Protein AF-A0A8T6ZMJ9-F1 (afdb_monomer)

Radius of gyration: 23.7 Å; Cα contacts (8 Å, |Δi|>4): 342; chains: 1; bounding box: 58×53×66 Å

Solvent-accessible surface area (backbone atoms only — not comparable to full-atom values): 14134 Å² total; per-residue (Å²): 140,80,75,80,49,55,37,82,75,42,87,51,98,50,39,39,32,35,37,42,61,54,62,65,21,52,51,42,23,55,51,21,47,54,48,34,51,47,53,72,75,70,56,89,59,90,50,68,66,63,47,53,54,51,45,52,57,31,47,49,43,26,51,54,12,50,56,39,58,41,41,43,41,36,41,38,36,34,62,80,77,41,32,36,40,38,37,44,38,46,67,94,71,48,46,76,46,78,44,50,51,86,60,42,75,20,35,34,36,36,65,47,71,44,70,48,96,48,100,65,78,48,64,41,63,32,28,36,28,19,49,23,44,78,93,52,91,77,42,49,71,67,47,75,34,71,47,64,70,59,32,52,53,51,41,53,51,51,11,52,75,67,68,32,37,31,28,42,45,66,60,97,60,71,46,77,40,55,38,87,55,68,79,57,65,91,75,63,92,79,72,77,88,68,78,78,76,70,75,80,75,64,91,83,73,78,79,63,73,56,81,59,97,92,50,81,52,78,74,71,80,78,80,80,81,63,66,67,60,58,50,44,63,70,48,48,64,68,52,64,78,78,108

Mean predicted aligned error: 14.51 Å

Sequence (243 aa):
MASADVKLRLDGPTRIVFAHAPLSAAWFTLIGVGFTWACWRFIPIEEGIVRWVFVGFCSLFVVVGVFGIFWRHELDIDLTRRRARTVRGFWPAPKHSDRGLDEADGIWLTMDYRSSGSKKKRKVPWWFVSLKFPGEKKGTRIFVSRDETEGFKKWEHYAERLQIDAVDATGKEPQRKSWETLDEKLASPGREDQPVRAPTPPSGTVIRTRSNRGWKEVLLPAPGFSGGLVFLVMFGGAFAAFG

pLDDT: mean 73.22, std 19.89, range [30.38, 95.81]

Structure (mmCIF, N/CA/C/O backbone):
data_AF-A0A8T6ZMJ9-F1
#
_entry.id   AF-A0A8T6ZMJ9-F1
#
loop_
_atom_site.group_PDB
_atom_site.id
_atom_site.type_symbol
_atom_site.label_atom_id
_atom_site.label_alt_id
_atom_site.label_comp_id
_atom_site.label_asym_id
_atom_site.label_entity_id
_atom_site.label_seq_id
_atom_site.pdbx_PDB_ins_code
_atom_site.Cartn_x
_atom_site.Cartn_y
_atom_site.Cartn_z
_atom_site.occupancy
_atom_site.B_iso_or_equiv
_atom_site.auth_seq_id
_atom_site.auth_comp_id
_atom_site.auth_asym_id
_atom_site.auth_atom_id
_atom_site.pdbx_PDB_model_num
ATOM 1 N N . MET A 1 1 ? 10.356 9.992 -7.770 1.00 31.98 1 MET A N 1
ATOM 2 C CA . MET A 1 1 ? 8.988 10.231 -7.256 1.00 31.98 1 MET A CA 1
ATOM 3 C C . MET A 1 1 ? 8.249 8.904 -7.281 1.00 31.98 1 MET A C 1
ATOM 5 O O . MET A 1 1 ? 8.185 8.312 -8.342 1.00 31.98 1 MET A O 1
ATOM 9 N N . ALA A 1 2 ? 7.740 8.427 -6.147 1.00 30.38 2 ALA A N 1
ATOM 10 C CA . ALA A 1 2 ? 6.852 7.264 -6.087 1.00 30.38 2 ALA A CA 1
ATOM 11 C C . ALA A 1 2 ? 5.715 7.618 -5.122 1.00 30.38 2 ALA A C 1
ATOM 13 O O . ALA A 1 2 ? 5.790 7.383 -3.912 1.00 30.38 2 ALA A O 1
ATOM 14 N N . SER A 1 3 ? 4.730 8.338 -5.664 1.00 35.94 3 SER A N 1
ATOM 15 C CA . SER A 1 3 ? 3.414 8.460 -5.038 1.00 35.94 3 SER A CA 1
ATOM 16 C C . SER A 1 3 ? 2.855 7.050 -4.883 1.00 35.94 3 SER A C 1
ATOM 18 O O . SER A 1 3 ? 3.091 6.211 -5.744 1.00 35.94 3 SER A O 1
ATOM 20 N N . ALA A 1 4 ? 2.198 6.763 -3.765 1.00 43.12 4 ALA A N 1
ATOM 21 C CA . ALA A 1 4 ? 1.674 5.440 -3.474 1.00 43.12 4 ALA A CA 1
ATOM 22 C C . ALA A 1 4 ? 0.747 4.966 -4.605 1.00 43.12 4 ALA A C 1
ATOM 24 O O . ALA A 1 4 ? -0.309 5.544 -4.825 1.00 43.12 4 ALA A O 1
ATOM 25 N N . ASP A 1 5 ? 1.169 3.929 -5.328 1.00 58.12 5 ASP A N 1
ATOM 26 C CA . ASP A 1 5 ? 0.504 3.428 -6.537 1.00 58.12 5 ASP A CA 1
ATOM 27 C C . ASP A 1 5 ? -0.824 2.684 -6.252 1.00 58.12 5 ASP A C 1
ATOM 29 O O . ASP A 1 5 ? -1.3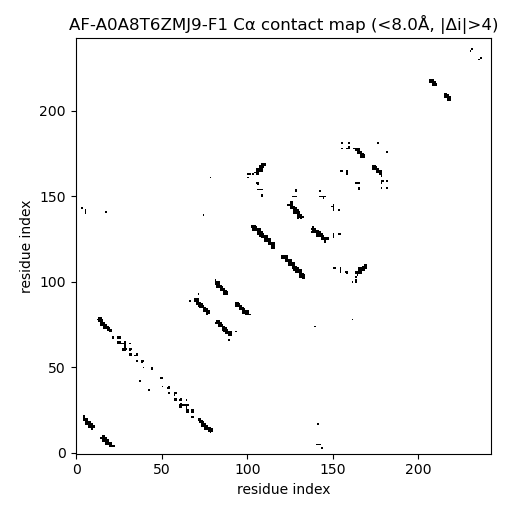18 1.991 -7.136 1.00 58.12 5 ASP A O 1
ATOM 33 N N . VAL A 1 6 ? -1.397 2.764 -5.041 1.00 62.25 6 VAL A N 1
ATOM 34 C CA . VAL A 1 6 ? -2.686 2.123 -4.727 1.00 62.25 6 VAL A CA 1
ATOM 35 C C . VAL A 1 6 ? -3.790 3.034 -5.248 1.00 62.25 6 VAL A C 1
ATOM 37 O O . VAL A 1 6 ? -4.042 4.094 -4.675 1.00 62.25 6 VAL A O 1
ATOM 40 N N . LYS A 1 7 ? -4.451 2.646 -6.340 1.00 73.75 7 LYS A N 1
ATOM 41 C CA . LYS A 1 7 ? -5.640 3.349 -6.825 1.00 73.75 7 LYS A CA 1
ATOM 42 C C . LYS A 1 7 ? -6.884 2.586 -6.402 1.00 73.75 7 LYS A C 1
ATOM 44 O O . LYS A 1 7 ? -7.042 1.408 -6.726 1.00 73.75 7 LYS A O 1
ATOM 49 N N . LEU A 1 8 ? -7.777 3.280 -5.703 1.00 76.44 8 LEU A N 1
ATOM 50 C CA . LEU A 1 8 ? -9.151 2.833 -5.518 1.00 76.44 8 LEU A CA 1
ATOM 51 C C . LEU A 1 8 ? -9.798 2.777 -6.905 1.00 76.44 8 LEU A C 1
ATOM 53 O O . LEU A 1 8 ? -9.950 3.801 -7.570 1.00 76.44 8 LEU A O 1
ATOM 57 N N . ARG A 1 9 ? -10.078 1.565 -7.378 1.00 79.88 9 ARG A N 1
ATOM 58 C CA . ARG A 1 9 ? -10.644 1.322 -8.707 1.00 79.88 9 ARG A CA 1
ATOM 59 C C . ARG A 1 9 ? -12.164 1.289 -8.652 1.00 79.88 9 ARG A C 1
ATOM 61 O O . ARG A 1 9 ? -12.813 1.773 -9.572 1.00 79.88 9 ARG A O 1
ATOM 68 N N . LEU A 1 10 ? -12.706 0.698 -7.593 1.00 81.31 10 LEU A N 1
ATOM 69 C CA . LEU A 1 10 ? -14.136 0.603 -7.354 1.00 81.31 10 LEU A CA 1
ATOM 70 C C . LEU A 1 10 ? -14.396 0.801 -5.871 1.00 81.31 10 LEU A C 1
ATOM 72 O O . LEU A 1 10 ? -13.762 0.144 -5.047 1.00 81.31 10 LEU A O 1
ATOM 76 N N . ASP A 1 11 ? -15.353 1.669 -5.571 1.00 85.81 11 ASP A N 1
ATOM 77 C CA . ASP A 1 11 ? -15.836 1.889 -4.221 1.00 85.81 11 ASP A CA 1
ATOM 78 C C . ASP A 1 11 ? -17.353 1.702 -4.166 1.00 85.81 11 ASP A C 1
ATOM 80 O O . ASP A 1 11 ? -18.119 2.656 -4.273 1.00 85.81 11 ASP A O 1
ATOM 84 N N . GLY A 1 12 ? -17.789 0.443 -4.120 1.00 83.94 12 GLY A N 1
ATOM 85 C CA . GLY A 1 12 ? -19.201 0.072 -4.144 1.00 83.94 12 GLY A CA 1
ATOM 86 C C . GLY A 1 12 ? -19.756 -0.276 -2.759 1.00 83.94 12 GLY A C 1
ATOM 87 O O . GLY A 1 12 ? -18.993 -0.555 -1.830 1.00 83.94 12 GLY A O 1
ATOM 88 N N . PRO A 1 13 ? -21.091 -0.338 -2.614 1.00 82.56 13 PRO A N 1
ATOM 89 C CA . PRO A 1 13 ? -21.741 -0.685 -1.347 1.00 82.56 13 PRO A CA 1
ATOM 90 C C . PRO A 1 13 ? -21.434 -2.117 -0.882 1.00 82.56 13 PRO A C 1
ATOM 92 O O . PRO A 1 13 ? -21.464 -2.393 0.308 1.00 82.56 13 PRO A O 1
ATOM 95 N N . THR A 1 14 ? -21.120 -3.025 -1.808 1.00 84.44 14 THR A N 1
ATOM 96 C CA . THR A 1 14 ? -20.858 -4.446 -1.521 1.00 84.44 14 THR A CA 1
ATOM 97 C C . THR A 1 14 ? -19.418 -4.864 -1.789 1.00 84.44 14 THR A C 1
ATOM 99 O O . THR A 1 14 ? -18.997 -5.930 -1.346 1.00 84.44 14 THR A O 1
ATOM 102 N N . ARG A 1 15 ? -18.647 -4.054 -2.524 1.00 87.75 15 ARG A N 1
ATOM 103 C CA . ARG A 1 15 ? -17.318 -4.436 -2.998 1.00 87.75 15 ARG A CA 1
ATOM 104 C C . ARG A 1 15 ? -16.391 -3.238 -3.119 1.00 87.75 15 ARG A C 1
ATOM 106 O O . ARG A 1 15 ? -16.752 -2.236 -3.738 1.00 87.75 15 ARG A O 1
ATOM 113 N N . ILE A 1 16 ? -15.178 -3.380 -2.599 1.00 88.06 16 ILE A N 1
ATOM 114 C CA . ILE A 1 16 ? -14.120 -2.374 -2.692 1.00 88.06 16 ILE A CA 1
ATOM 115 C C . ILE A 1 16 ? -12.922 -3.003 -3.396 1.00 88.06 16 ILE A C 1
ATOM 117 O O . ILE A 1 16 ? -12.415 -4.033 -2.962 1.00 88.06 16 ILE A O 1
ATOM 121 N N . VAL A 1 17 ? -12.462 -2.392 -4.487 1.00 85.94 17 VAL A N 1
ATOM 122 C CA . VAL A 1 17 ? -11.333 -2.908 -5.273 1.00 85.94 17 VAL A CA 1
ATOM 123 C C . VAL A 1 17 ? -10.215 -1.881 -5.302 1.00 85.94 17 VAL A C 1
ATOM 125 O O . VAL A 1 17 ? -10.369 -0.784 -5.846 1.00 85.94 17 VAL A O 1
ATOM 128 N N . PHE A 1 18 ? -9.057 -2.277 -4.791 1.00 85.62 18 PHE A N 1
ATOM 129 C CA . PHE A 1 18 ? -7.807 -1.542 -4.891 1.00 85.62 18 PHE A CA 1
ATOM 130 C C . PHE A 1 18 ? -6.911 -2.223 -5.914 1.00 85.62 18 PHE A C 1
ATOM 132 O O . PHE A 1 18 ? -6.605 -3.409 -5.804 1.00 85.62 18 PHE A O 1
ATOM 139 N N . ALA A 1 19 ? -6.463 -1.466 -6.908 1.00 81.62 19 ALA A N 1
ATOM 140 C CA . ALA A 1 19 ? -5.525 -1.953 -7.902 1.00 81.62 19 ALA A CA 1
ATOM 141 C C . ALA A 1 19 ? -4.258 -1.108 -7.853 1.00 81.62 19 ALA A C 1
ATOM 143 O O . ALA A 1 19 ? -4.294 0.124 -7.926 1.00 81.62 19 ALA A O 1
ATOM 144 N N . HIS A 1 20 ? -3.124 -1.786 -7.760 1.00 73.25 20 HIS A N 1
ATOM 145 C CA . HIS A 1 20 ? -1.837 -1.178 -8.021 1.00 73.25 20 HIS A CA 1
ATOM 146 C C . HIS A 1 20 ? -1.609 -1.181 -9.531 1.00 73.25 20 HIS A C 1
ATOM 148 O O . HIS A 1 20 ? -1.356 -2.226 -10.127 1.00 73.25 20 HIS A O 1
ATOM 154 N N . ALA A 1 21 ? -1.713 -0.007 -10.149 1.00 65.56 21 ALA A N 1
ATOM 155 C CA . ALA A 1 21 ? -1.332 0.186 -11.542 1.00 65.56 21 ALA A CA 1
ATOM 156 C C . ALA A 1 21 ? 0.058 0.833 -11.563 1.00 65.56 21 ALA A C 1
ATOM 158 O O . ALA A 1 21 ? 0.160 2.016 -11.221 1.00 65.56 21 ALA A O 1
ATOM 159 N N . PRO A 1 22 ? 1.126 0.112 -11.953 1.00 66.94 22 PRO A N 1
ATOM 160 C CA . PRO A 1 22 ? 2.463 0.680 -12.036 1.00 66.94 22 PRO A CA 1
ATOM 161 C C . PRO A 1 22 ? 2.566 1.553 -13.293 1.00 66.94 22 PRO A C 1
ATOM 163 O O . PRO A 1 22 ? 3.229 1.215 -14.269 1.00 66.94 22 PRO A O 1
ATOM 166 N N . LEU A 1 23 ? 1.901 2.712 -13.278 1.00 70.50 23 LEU A N 1
ATOM 167 C CA . LEU A 1 23 ? 2.011 3.740 -14.322 1.00 70.50 23 LEU A CA 1
ATOM 168 C C . LEU A 1 23 ? 3.473 4.134 -14.555 1.00 70.50 23 LEU A C 1
ATOM 170 O O . LEU A 1 23 ? 3.872 4.420 -15.680 1.00 70.50 23 LEU A O 1
ATOM 174 N N . SER A 1 24 ? 4.278 4.095 -13.495 1.00 69.56 24 SER A N 1
ATOM 175 C CA . SER A 1 24 ? 5.727 4.247 -13.560 1.00 69.56 24 SER A CA 1
ATOM 176 C C . SER A 1 24 ? 6.383 3.215 -14.487 1.00 69.56 24 SER A C 1
ATOM 178 O O . SER A 1 24 ? 7.198 3.606 -15.315 1.00 69.56 24 SER A O 1
ATOM 180 N N . ALA A 1 25 ? 6.005 1.933 -14.429 1.00 73.31 25 ALA A N 1
ATOM 181 C CA . ALA A 1 25 ? 6.561 0.880 -15.286 1.00 73.31 25 ALA A CA 1
ATOM 182 C C . ALA A 1 25 ? 6.236 1.095 -16.774 1.00 73.31 25 ALA A C 1
ATOM 184 O O . ALA A 1 25 ? 7.101 0.897 -17.629 1.00 73.31 25 ALA A O 1
ATOM 185 N N . ALA A 1 26 ? 5.030 1.582 -17.087 1.00 79.06 26 ALA A N 1
ATOM 186 C CA . ALA A 1 26 ? 4.669 1.967 -18.452 1.00 79.06 26 ALA A CA 1
ATOM 187 C C . ALA A 1 26 ? 5.559 3.109 -18.972 1.00 79.06 26 ALA A C 1
ATOM 189 O O . ALA A 1 26 ? 6.113 3.013 -20.067 1.00 79.06 26 ALA A O 1
ATOM 190 N N . TRP A 1 27 ? 5.778 4.149 -18.159 1.00 79.00 27 TRP A N 1
ATOM 191 C CA . TRP A 1 27 ? 6.692 5.239 -18.507 1.00 79.00 27 TRP A CA 1
ATOM 192 C C . TRP A 1 27 ? 8.138 4.770 -18.669 1.00 79.00 27 TRP A C 1
ATOM 194 O O . TRP A 1 27 ? 8.779 5.143 -19.647 1.00 79.00 27 TRP A O 1
ATOM 204 N N . PHE A 1 28 ? 8.647 3.923 -17.770 1.00 77.56 28 PHE A N 1
ATOM 205 C CA . PHE A 1 28 ? 9.996 3.358 -17.897 1.00 77.56 28 PHE A CA 1
ATOM 206 C C . PHE A 1 28 ? 10.162 2.558 -19.188 1.00 77.56 28 PHE A C 1
ATOM 208 O O . PHE A 1 28 ? 11.185 2.691 -19.855 1.00 77.56 28 PHE A O 1
ATOM 215 N N . THR A 1 29 ? 9.141 1.792 -19.574 1.00 83.69 29 THR A N 1
ATOM 216 C CA . THR A 1 29 ? 9.149 1.035 -20.830 1.00 83.69 29 THR A CA 1
ATOM 217 C C . THR A 1 29 ? 9.198 1.973 -22.034 1.00 83.69 29 THR A C 1
ATOM 219 O O . THR A 1 29 ? 10.056 1.811 -22.896 1.00 83.69 29 THR A O 1
ATOM 222 N N . LEU A 1 30 ? 8.338 2.998 -22.074 1.00 85.50 30 LEU A N 1
ATOM 223 C CA . LEU A 1 30 ? 8.305 3.968 -23.176 1.00 85.50 30 LEU A CA 1
ATOM 224 C C . LEU A 1 30 ? 9.617 4.750 -23.303 1.00 85.50 30 LEU A C 1
ATOM 226 O O . LEU A 1 30 ? 10.148 4.887 -24.405 1.00 85.50 30 LEU A O 1
ATOM 230 N N . ILE A 1 31 ? 10.162 5.227 -22.180 1.00 83.00 31 ILE A N 1
ATOM 231 C CA . ILE A 1 31 ? 11.441 5.947 -22.154 1.00 83.00 31 ILE A CA 1
ATOM 232 C C . ILE A 1 31 ? 12.575 5.017 -22.593 1.00 83.00 31 ILE A C 1
ATOM 234 O O . ILE A 1 31 ? 13.384 5.410 -23.428 1.00 83.00 31 ILE A O 1
ATOM 238 N N . GLY A 1 32 ? 12.611 3.779 -22.093 1.00 82.94 32 GLY A N 1
ATOM 239 C CA . GLY A 1 32 ? 13.613 2.785 -22.477 1.00 82.94 32 GLY A CA 1
ATOM 240 C C . GLY A 1 32 ? 13.578 2.463 -23.972 1.00 82.94 32 GLY A C 1
ATOM 241 O O . GLY A 1 32 ? 14.628 2.413 -24.611 1.00 82.94 32 GLY A O 1
ATOM 242 N N . VAL A 1 33 ? 12.384 2.309 -24.558 1.00 88.31 33 VAL A N 1
ATOM 243 C CA . VAL A 1 33 ? 12.215 2.057 -26.001 1.00 88.31 33 VAL A CA 1
ATOM 244 C C . VAL A 1 33 ? 12.695 3.256 -26.813 1.00 88.31 33 VAL A C 1
ATOM 246 O O . VAL A 1 33 ? 13.492 3.085 -27.736 1.00 88.31 33 VAL A O 1
ATOM 249 N N . GLY A 1 34 ? 12.271 4.470 -26.444 1.00 86.69 34 GLY A N 1
ATOM 250 C CA . GLY A 1 34 ? 12.701 5.696 -27.117 1.00 86.69 34 GLY A CA 1
ATOM 251 C C . GLY A 1 34 ? 14.215 5.899 -27.045 1.00 86.69 34 GLY A C 1
ATOM 252 O O . GLY A 1 34 ? 14.842 6.244 -28.045 1.00 86.69 34 GLY A O 1
ATOM 253 N N . PHE A 1 35 ? 14.816 5.612 -25.890 1.00 83.31 35 PHE A N 1
ATOM 254 C CA . PHE A 1 35 ? 16.254 5.737 -25.689 1.00 83.31 35 PHE A CA 1
ATOM 255 C C . PHE A 1 35 ? 17.035 4.680 -26.477 1.00 83.31 35 PHE A C 1
ATOM 257 O O . PHE A 1 35 ? 17.983 5.022 -27.178 1.00 83.31 35 PHE A O 1
ATOM 264 N N . THR A 1 36 ? 16.588 3.420 -26.461 1.00 84.38 36 THR A N 1
ATOM 265 C CA . THR A 1 36 ? 17.193 2.336 -27.255 1.00 84.38 36 THR A CA 1
ATOM 266 C C . THR A 1 36 ? 17.146 2.658 -28.751 1.00 84.38 36 THR A C 1
ATOM 268 O O . THR A 1 36 ? 18.149 2.510 -29.452 1.00 84.38 36 THR A O 1
ATOM 271 N N . TRP A 1 37 ? 16.008 3.163 -29.239 1.00 86.81 37 TRP A N 1
ATOM 272 C CA . TRP A 1 37 ? 15.848 3.581 -30.631 1.00 86.81 37 TRP A CA 1
ATOM 273 C C . TRP A 1 37 ? 16.760 4.760 -30.994 1.00 86.81 37 TRP A C 1
ATOM 275 O O . TRP A 1 37 ? 17.444 4.719 -32.018 1.00 86.81 37 TRP A O 1
ATOM 285 N N . ALA A 1 38 ? 16.831 5.784 -30.137 1.00 83.69 38 ALA A N 1
ATOM 286 C CA . ALA A 1 38 ? 17.698 6.937 -30.357 1.00 83.69 38 ALA A CA 1
ATOM 287 C C . ALA A 1 38 ? 19.184 6.539 -30.390 1.00 83.69 38 ALA A C 1
ATOM 289 O O . ALA A 1 38 ? 19.917 6.974 -31.279 1.00 83.69 38 ALA A O 1
ATOM 290 N N . CYS A 1 39 ? 19.609 5.651 -29.485 1.00 78.94 39 CYS A N 1
ATOM 291 C CA . CYS A 1 39 ? 20.977 5.134 -29.445 1.00 78.94 39 CYS A CA 1
ATOM 292 C C . CYS A 1 39 ? 21.336 4.357 -30.711 1.00 78.94 39 CYS A C 1
ATOM 294 O O . CYS A 1 39 ? 22.437 4.494 -31.237 1.00 78.94 39 CYS A O 1
ATOM 296 N N . TRP A 1 40 ? 20.388 3.577 -31.233 1.00 80.94 40 TRP A N 1
ATOM 297 C CA . TRP A 1 40 ? 20.571 2.843 -32.478 1.00 80.94 40 TRP A CA 1
ATOM 298 C C . TRP A 1 40 ? 20.668 3.758 -33.706 1.00 80.94 40 TRP A C 1
ATOM 300 O O . TRP A 1 40 ? 21.398 3.441 -34.645 1.00 80.94 40 TRP A O 1
ATOM 310 N N . ARG A 1 41 ? 19.917 4.869 -33.721 1.00 83.00 41 ARG A N 1
ATOM 311 C CA . ARG A 1 41 ? 19.746 5.726 -34.905 1.00 83.00 41 ARG A CA 1
ATOM 312 C C . ARG A 1 41 ? 20.739 6.883 -35.007 1.00 83.00 41 ARG A C 1
ATOM 314 O O . ARG A 1 41 ? 21.054 7.274 -36.134 1.00 83.00 41 ARG A O 1
ATOM 321 N N . PHE A 1 42 ? 21.161 7.451 -33.876 1.00 77.56 42 PHE A N 1
ATOM 322 C CA . PHE A 1 42 ? 21.850 8.746 -33.832 1.00 77.56 42 PHE A CA 1
ATOM 323 C C . PHE A 1 42 ? 23.258 8.715 -33.251 1.00 77.56 42 PHE A C 1
ATOM 325 O O . PHE A 1 42 ? 23.933 9.734 -33.352 1.00 77.56 42 PHE A O 1
ATOM 332 N N . ILE A 1 43 ? 23.717 7.609 -32.657 1.00 69.19 43 ILE A N 1
ATOM 333 C CA . ILE A 1 43 ? 25.083 7.545 -32.128 1.00 69.19 43 ILE A CA 1
ATOM 334 C C . ILE A 1 43 ? 25.979 6.844 -33.163 1.00 69.19 43 ILE A C 1
ATOM 336 O O . ILE A 1 43 ? 25.913 5.616 -33.287 1.00 69.19 43 ILE A O 1
ATOM 340 N N . PRO A 1 44 ? 26.796 7.590 -33.934 1.00 63.91 44 PRO A N 1
ATOM 341 C CA . PRO A 1 44 ? 27.818 7.017 -34.801 1.00 63.91 44 PRO A CA 1
ATOM 342 C C . PRO A 1 44 ? 28.983 6.542 -33.927 1.00 63.91 44 PRO A C 1
ATOM 344 O O . PRO A 1 44 ? 29.976 7.234 -33.748 1.00 63.91 44 PRO A O 1
ATO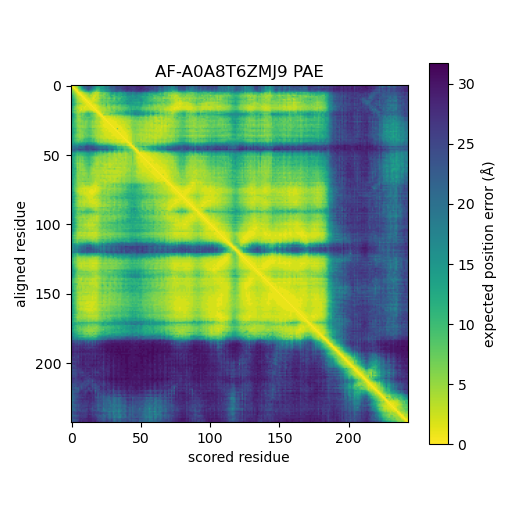M 347 N N . ILE A 1 45 ? 28.824 5.383 -33.293 1.00 60.97 45 ILE A N 1
ATOM 348 C CA . ILE A 1 45 ? 29.895 4.761 -32.516 1.00 60.97 45 ILE A CA 1
ATOM 349 C C . ILE A 1 45 ? 30.743 3.960 -33.505 1.00 60.97 45 ILE A C 1
ATOM 351 O O . ILE A 1 45 ? 30.313 2.902 -33.966 1.00 60.97 45 ILE A O 1
ATOM 355 N N . GLU A 1 46 ? 31.917 4.483 -33.855 1.00 61.00 46 GLU A N 1
ATOM 356 C CA . GLU A 1 46 ? 32.885 3.831 -34.754 1.00 61.00 46 GLU A CA 1
ATOM 357 C C . GLU A 1 46 ? 33.441 2.515 -34.170 1.00 61.00 46 GLU A C 1
ATOM 359 O O . GLU A 1 46 ? 33.891 1.641 -34.907 1.00 61.00 46 GLU A O 1
ATOM 364 N N . GLU A 1 47 ? 33.313 2.306 -32.857 1.00 65.19 47 GLU A N 1
ATOM 365 C CA . GLU A 1 47 ? 33.715 1.083 -32.161 1.00 65.19 47 GLU A CA 1
ATOM 366 C C . GLU A 1 47 ? 32.512 0.170 -31.878 1.00 65.19 47 GLU A C 1
ATOM 368 O O . GLU A 1 47 ? 31.714 0.394 -30.961 1.00 65.19 47 GLU A O 1
ATOM 373 N N . GLY A 1 48 ? 32.384 -0.911 -32.653 1.00 67.12 48 GLY A N 1
ATOM 374 C CA . GLY A 1 48 ? 31.243 -1.831 -32.577 1.00 67.12 48 GLY A CA 1
ATOM 375 C C . GLY A 1 48 ? 30.929 -2.354 -31.165 1.00 67.12 48 GLY A C 1
ATOM 376 O O . GLY A 1 48 ? 29.758 -2.521 -30.831 1.00 67.12 48 GLY A O 1
ATOM 377 N N . ILE A 1 49 ? 31.939 -2.552 -30.309 1.00 75.12 49 ILE A N 1
ATOM 378 C CA . ILE A 1 49 ? 31.773 -3.079 -28.941 1.00 75.12 49 ILE A CA 1
ATOM 379 C C . ILE A 1 49 ? 30.984 -2.108 -28.051 1.00 75.12 49 ILE A C 1
ATOM 381 O O . ILE A 1 49 ? 30.042 -2.520 -27.373 1.00 75.12 49 ILE A O 1
ATOM 385 N N . VAL A 1 50 ? 31.312 -0.814 -28.085 1.00 76.56 50 VAL A N 1
ATOM 386 C CA . VAL A 1 50 ? 30.671 0.202 -27.234 1.00 76.56 50 VAL A CA 1
ATOM 387 C C . VAL A 1 50 ? 29.185 0.340 -27.583 1.00 76.56 50 VAL A C 1
ATOM 389 O O . VAL A 1 50 ? 28.340 0.452 -26.691 1.00 76.56 50 VAL A O 1
ATOM 392 N N . ARG A 1 51 ? 28.835 0.218 -28.871 1.00 75.69 51 ARG A N 1
ATOM 393 C CA . ARG A 1 51 ? 27.437 0.215 -29.328 1.00 75.69 51 ARG A CA 1
ATOM 394 C C . ARG A 1 51 ? 26.640 -0.950 -28.751 1.00 75.69 51 ARG A C 1
ATOM 396 O O . ARG A 1 51 ? 25.527 -0.737 -28.273 1.00 75.69 51 ARG A O 1
ATOM 403 N N . TRP A 1 52 ? 27.190 -2.162 -28.776 1.00 80.12 52 TRP A N 1
ATOM 404 C CA . TRP A 1 52 ? 26.505 -3.343 -28.243 1.00 80.12 52 TRP A CA 1
ATOM 405 C C . TRP A 1 52 ? 26.294 -3.262 -26.733 1.00 80.12 52 TRP A C 1
ATOM 407 O O . TRP A 1 52 ? 25.203 -3.581 -26.261 1.00 80.12 52 TRP A O 1
ATOM 417 N N . VAL A 1 53 ? 27.288 -2.774 -25.985 1.00 81.75 53 VAL A N 1
ATOM 418 C CA . VAL A 1 53 ? 27.166 -2.574 -24.532 1.00 81.75 53 VAL A CA 1
ATOM 419 C C . VAL A 1 53 ? 26.067 -1.558 -24.217 1.00 81.75 53 VAL A C 1
ATOM 421 O O . VAL A 1 53 ? 25.202 -1.824 -23.381 1.00 81.75 53 VAL A O 1
ATOM 424 N N . PHE A 1 54 ? 26.045 -0.422 -24.921 1.00 78.44 54 PHE A N 1
ATOM 425 C CA . PHE A 1 54 ? 25.068 0.635 -24.664 1.00 78.44 54 PHE A CA 1
ATOM 426 C C . PHE A 1 54 ? 23.641 0.209 -25.029 1.00 78.44 54 PHE A C 1
ATOM 428 O O . PHE A 1 54 ? 22.715 0.386 -24.236 1.00 78.44 54 PHE A O 1
ATOM 435 N N . VAL A 1 55 ? 23.455 -0.417 -26.197 1.00 82.00 55 VAL A N 1
ATOM 436 C CA . VAL A 1 55 ? 22.155 -0.962 -26.622 1.00 82.00 55 VAL A CA 1
ATOM 437 C C . VAL A 1 55 ? 21.693 -2.068 -25.673 1.00 82.00 55 VAL A C 1
ATOM 439 O O . VAL A 1 55 ? 20.527 -2.074 -25.277 1.00 82.00 55 VAL A O 1
ATOM 442 N N . GLY A 1 56 ? 22.597 -2.955 -25.245 1.00 83.62 56 GLY A N 1
ATOM 443 C CA . GLY A 1 56 ? 22.313 -3.993 -24.255 1.00 83.62 56 GLY A CA 1
ATOM 444 C C . GLY A 1 56 ? 21.807 -3.404 -22.938 1.00 83.62 56 GLY A C 1
ATOM 445 O O . GLY A 1 56 ? 20.735 -3.784 -22.463 1.00 83.62 56 GLY A O 1
ATOM 446 N N . PHE A 1 57 ? 22.505 -2.403 -22.399 1.00 83.00 57 PHE A N 1
ATOM 447 C CA . PHE A 1 57 ? 22.084 -1.705 -21.184 1.00 83.00 57 PHE A CA 1
ATOM 448 C C . PHE A 1 57 ? 20.714 -1.034 -21.348 1.00 83.00 57 PHE A C 1
ATOM 450 O O . PHE A 1 57 ? 19.839 -1.227 -20.509 1.00 83.00 57 PHE A O 1
ATOM 457 N N . CYS A 1 58 ? 20.475 -0.318 -22.452 1.00 81.50 58 CYS A N 1
ATOM 458 C CA . CYS A 1 58 ? 19.183 0.328 -22.716 1.00 81.50 58 CYS A CA 1
ATOM 459 C C . CYS A 1 58 ? 18.039 -0.692 -22.848 1.00 81.50 58 CYS A C 1
ATOM 461 O O . CYS A 1 58 ? 16.953 -0.489 -22.299 1.00 81.50 58 CYS A O 1
ATOM 463 N N . SER A 1 59 ? 18.296 -1.824 -23.509 1.00 81.94 59 SER A N 1
ATOM 464 C CA . SER A 1 59 ? 17.314 -2.900 -23.663 1.00 81.94 59 SER A CA 1
ATOM 465 C C . SER A 1 59 ? 16.930 -3.538 -22.324 1.00 81.94 59 SER A C 1
ATOM 467 O O . SER A 1 59 ? 15.764 -3.879 -22.123 1.00 81.94 59 SER A O 1
ATOM 469 N N . LEU A 1 60 ? 17.855 -3.602 -21.357 1.00 83.12 60 LEU A N 1
ATOM 470 C CA . LEU A 1 60 ? 17.566 -4.088 -20.008 1.00 83.12 60 LEU A CA 1
ATOM 471 C C . LEU A 1 60 ? 16.498 -3.232 -19.310 1.00 83.12 60 LEU A C 1
ATOM 473 O O . LEU A 1 60 ? 15.625 -3.783 -18.643 1.00 83.12 60 LEU A O 1
ATOM 477 N N . PHE A 1 61 ? 16.496 -1.907 -19.503 1.00 79.19 61 PHE A N 1
ATOM 478 C CA . PHE A 1 61 ? 15.446 -1.036 -18.951 1.00 79.19 61 PHE A CA 1
ATOM 479 C C . PHE A 1 61 ? 14.075 -1.330 -19.547 1.00 79.19 61 PHE A C 1
ATOM 481 O O . PHE A 1 61 ? 13.081 -1.318 -18.820 1.00 79.19 61 PHE A O 1
ATOM 488 N N . VAL A 1 62 ? 14.018 -1.618 -20.851 1.00 84.88 62 VAL A N 1
ATOM 489 C CA . VAL A 1 62 ? 12.773 -2.028 -21.512 1.00 84.88 62 VAL A CA 1
ATOM 490 C C . VAL A 1 62 ? 12.278 -3.330 -20.903 1.00 84.88 62 VAL A C 1
ATOM 492 O O . VAL A 1 62 ? 11.120 -3.406 -20.503 1.00 84.88 62 VAL A O 1
ATOM 495 N N . VAL A 1 63 ? 13.160 -4.321 -20.757 1.00 85.31 63 VAL A N 1
ATOM 496 C CA . VAL A 1 63 ? 12.824 -5.613 -20.149 1.00 85.31 63 VAL A CA 1
ATOM 497 C C . VAL A 1 63 ? 12.297 -5.416 -18.727 1.00 85.31 63 VAL A C 1
ATOM 499 O O . VAL A 1 63 ? 11.196 -5.868 -18.424 1.00 85.31 63 VAL A O 1
ATOM 502 N N . VAL A 1 64 ? 13.006 -4.677 -17.870 1.00 81.88 64 VAL A N 1
ATOM 503 C CA . VAL A 1 64 ? 12.567 -4.389 -16.492 1.00 81.88 64 VAL A CA 1
ATOM 504 C C . VAL A 1 64 ? 11.225 -3.647 -16.464 1.00 81.88 64 VAL A C 1
ATOM 506 O O . VAL A 1 64 ? 10.359 -3.977 -15.653 1.00 81.88 64 VAL A O 1
ATOM 509 N N . GLY A 1 65 ? 11.022 -2.678 -17.359 1.00 79.06 65 GLY A N 1
ATOM 510 C CA . GLY A 1 65 ? 9.758 -1.957 -17.499 1.00 79.06 65 GLY A CA 1
ATOM 511 C C . GLY A 1 65 ? 8.600 -2.885 -17.869 1.00 79.06 65 GLY A C 1
ATOM 512 O O . GLY A 1 65 ? 7.569 -2.877 -17.195 1.00 79.06 65 GLY A O 1
ATOM 513 N N . VAL A 1 66 ? 8.802 -3.752 -18.865 1.00 85.12 66 VAL A N 1
ATOM 514 C CA . VAL A 1 66 ? 7.831 -4.775 -19.279 1.00 85.12 66 VAL A CA 1
ATOM 515 C C . VAL A 1 66 ? 7.528 -5.723 -18.121 1.00 85.12 66 VAL A C 1
ATOM 517 O O . VAL A 1 66 ? 6.358 -5.951 -17.812 1.00 85.12 66 VAL A O 1
ATOM 520 N N . PHE A 1 67 ? 8.551 -6.208 -17.410 1.00 81.88 67 PHE A N 1
ATOM 521 C CA . PHE A 1 67 ? 8.354 -7.035 -16.218 1.00 81.88 67 PHE A CA 1
ATOM 522 C C . PHE A 1 67 ? 7.516 -6.310 -15.149 1.00 81.88 67 PHE A C 1
ATOM 524 O O . PHE A 1 67 ? 6.644 -6.911 -14.520 1.00 81.88 67 PHE A O 1
ATOM 531 N N . GLY A 1 68 ? 7.724 -5.005 -14.975 1.00 79.88 68 GLY A N 1
ATOM 532 C CA . GLY A 1 68 ? 6.918 -4.173 -14.087 1.00 79.88 68 GLY A CA 1
ATOM 533 C C . GLY A 1 68 ? 5.451 -4.057 -14.517 1.00 79.88 68 GLY A C 1
ATOM 534 O O . GLY A 1 68 ? 4.576 -4.083 -13.657 1.00 79.88 68 GLY A O 1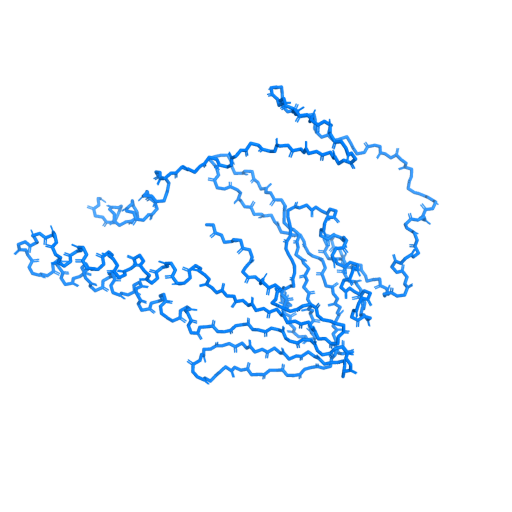
ATOM 535 N N . ILE A 1 69 ? 5.161 -3.978 -15.821 1.00 80.19 69 ILE A N 1
ATOM 536 C CA . ILE A 1 69 ? 3.784 -3.910 -16.355 1.00 80.19 69 ILE A CA 1
ATOM 537 C C . ILE A 1 69 ? 3.003 -5.197 -16.053 1.00 80.19 69 ILE A C 1
ATOM 539 O O . ILE A 1 69 ? 1.817 -5.146 -15.725 1.00 80.19 69 ILE A O 1
ATOM 543 N N . PHE A 1 70 ? 3.662 -6.351 -16.144 1.00 82.81 70 PHE A N 1
ATOM 544 C CA . PHE A 1 70 ? 3.046 -7.654 -15.877 1.00 82.81 70 PHE A CA 1
ATOM 545 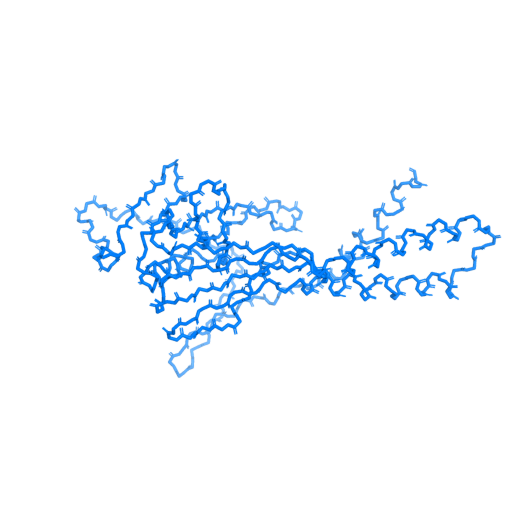C C . PHE A 1 70 ? 2.954 -7.998 -14.384 1.00 82.81 70 PHE A C 1
ATOM 547 O O . PHE A 1 70 ? 2.309 -8.987 -14.018 1.00 82.81 70 PHE A O 1
ATOM 554 N N . TRP A 1 71 ? 3.558 -7.191 -13.509 1.00 81.06 71 TRP A N 1
ATOM 555 C CA . TRP A 1 71 ? 3.395 -7.337 -12.071 1.00 81.06 71 TRP A CA 1
ATOM 556 C C . TRP A 1 71 ? 2.024 -6.824 -11.631 1.00 81.06 71 TRP A C 1
ATOM 558 O O . TRP A 1 71 ? 1.715 -5.635 -11.722 1.00 81.06 71 TRP A O 1
ATOM 568 N N . ARG A 1 72 ? 1.199 -7.726 -11.101 1.00 79.38 72 ARG A N 1
ATOM 569 C CA . ARG A 1 72 ? -0.137 -7.416 -10.599 1.00 79.38 72 ARG A CA 1
ATOM 570 C C . ARG A 1 72 ? -0.161 -7.416 -9.084 1.00 79.38 72 ARG A C 1
ATOM 572 O O . ARG A 1 72 ? 0.365 -8.318 -8.428 1.00 79.38 72 ARG A O 1
ATOM 579 N N . HIS A 1 73 ? -0.810 -6.398 -8.538 1.00 83.62 73 HIS A N 1
ATOM 580 C CA . HIS A 1 73 ? -1.160 -6.344 -7.133 1.00 83.62 73 HIS A CA 1
ATOM 581 C C . HIS A 1 73 ? -2.569 -5.762 -6.999 1.00 83.62 73 HIS A C 1
ATOM 583 O O . HIS A 1 73 ? -2.787 -4.574 -7.217 1.00 83.62 73 HIS A O 1
ATOM 589 N N . GLU A 1 74 ? -3.533 -6.603 -6.657 1.00 85.75 74 GLU A N 1
ATOM 590 C CA . GLU A 1 74 ? -4.936 -6.224 -6.500 1.00 85.75 74 GLU A CA 1
ATOM 591 C C . GLU A 1 74 ? -5.425 -6.712 -5.138 1.00 85.75 74 GLU A C 1
ATOM 593 O O . GLU A 1 74 ? -5.084 -7.814 -4.707 1.00 85.75 74 GLU A O 1
ATOM 598 N N . LEU A 1 75 ? -6.188 -5.871 -4.451 1.00 87.56 75 LEU A N 1
ATOM 599 C CA . LEU A 1 75 ? -6.911 -6.215 -3.236 1.00 87.56 75 LEU A CA 1
ATOM 600 C C . LEU A 1 75 ? -8.390 -5.994 -3.521 1.00 87.56 75 LEU A C 1
ATOM 602 O O . LEU A 1 75 ? -8.811 -4.887 -3.848 1.00 87.56 75 LEU A O 1
ATOM 606 N N . ASP A 1 76 ? -9.158 -7.058 -3.405 1.00 91.31 76 ASP A N 1
ATOM 607 C CA . ASP A 1 76 ? -10.587 -7.077 -3.642 1.00 91.31 76 ASP A CA 1
ATOM 608 C C . ASP A 1 76 ? -11.289 -7.478 -2.351 1.00 91.31 76 ASP A C 1
ATOM 610 O O . ASP A 1 76 ? -11.043 -8.555 -1.813 1.00 91.31 76 ASP A O 1
ATOM 614 N N . ILE A 1 77 ? -12.122 -6.591 -1.830 1.00 90.31 77 ILE A N 1
ATOM 615 C CA . ILE A 1 77 ? -12.833 -6.782 -0.575 1.00 90.31 77 ILE A CA 1
ATOM 616 C C . ILE A 1 77 ? -14.315 -6.925 -0.891 1.00 90.31 77 ILE A C 1
ATOM 618 O O . ILE A 1 77 ? -14.944 -5.981 -1.367 1.00 90.31 77 ILE A O 1
ATOM 622 N N . ASP A 1 78 ? -14.866 -8.097 -0.598 1.00 91.88 78 ASP A N 1
ATOM 623 C CA . ASP A 1 78 ? -16.296 -8.384 -0.646 1.00 91.88 78 ASP A CA 1
ATOM 624 C C . ASP A 1 78 ? -16.883 -8.175 0.756 1.00 91.88 78 ASP A C 1
ATOM 626 O O . ASP A 1 78 ? -16.618 -8.949 1.684 1.00 91.88 78 ASP A O 1
ATOM 630 N N . LEU A 1 79 ? -17.661 -7.102 0.905 1.00 91.06 79 LEU A N 1
ATOM 631 C CA . LEU A 1 79 ? -18.288 -6.705 2.167 1.00 91.06 79 LEU A CA 1
ATOM 632 C C . LEU A 1 79 ? -19.450 -7.633 2.527 1.00 91.06 79 LEU A C 1
ATOM 634 O O . LEU A 1 79 ? -19.670 -7.916 3.700 1.00 91.06 79 LEU A O 1
ATOM 638 N N . THR A 1 80 ? -20.170 -8.154 1.530 1.00 90.25 80 THR A N 1
ATOM 639 C CA . THR A 1 80 ? -21.315 -9.046 1.751 1.00 90.25 80 THR A CA 1
ATOM 640 C C . THR A 1 80 ? -20.863 -10.399 2.287 1.00 90.25 80 THR A C 1
ATOM 642 O O . THR A 1 80 ? -21.493 -10.956 3.181 1.00 90.25 80 THR A O 1
ATOM 645 N N . ARG A 1 81 ? -19.759 -10.933 1.755 1.00 90.75 81 ARG A N 1
ATOM 646 C CA . ARG A 1 81 ? -19.199 -12.223 2.193 1.00 90.75 81 ARG A CA 1
ATOM 647 C C . ARG A 1 81 ? -18.163 -12.096 3.308 1.00 90.75 81 ARG A C 1
ATOM 649 O O . ARG A 1 81 ? -17.632 -13.123 3.724 1.00 90.75 81 ARG A O 1
ATOM 656 N N . ARG A 1 82 ? -17.841 -10.869 3.737 1.00 92.00 82 ARG A N 1
ATOM 657 C CA . ARG A 1 82 ? -16.735 -10.542 4.653 1.00 92.00 82 ARG A CA 1
ATOM 658 C C . ARG A 1 82 ? -15.427 -11.248 4.268 1.00 92.00 82 ARG A C 1
ATOM 660 O O . ARG A 1 82 ? -14.775 -11.886 5.094 1.00 92.00 82 ARG A O 1
ATOM 667 N N . ARG A 1 83 ? -15.032 -11.161 2.993 1.00 93.75 83 ARG A N 1
ATOM 668 C CA . ARG A 1 83 ? -13.799 -11.784 2.475 1.00 93.75 83 ARG A CA 1
ATOM 669 C C . ARG A 1 83 ? -12.919 -10.782 1.749 1.00 93.75 83 ARG A C 1
ATOM 671 O O . ARG A 1 83 ? -13.401 -9.940 1.000 1.00 93.75 83 ARG A O 1
ATOM 678 N N . ALA A 1 84 ? -11.614 -10.935 1.927 1.00 91.94 84 ALA A N 1
ATOM 679 C CA . ALA A 1 84 ? -10.596 -10.221 1.182 1.00 91.94 84 ALA A CA 1
ATOM 680 C C . ALA A 1 84 ? -9.831 -11.196 0.289 1.00 91.94 84 ALA A C 1
ATOM 682 O O . ALA A 1 84 ? -9.283 -12.200 0.750 1.00 91.94 84 ALA A O 1
ATOM 683 N N . ARG A 1 85 ? -9.770 -10.865 -0.995 1.00 91.56 85 ARG A N 1
ATOM 684 C CA . ARG A 1 85 ? -8.977 -11.553 -1.999 1.00 91.56 85 ARG A CA 1
ATOM 685 C C . ARG A 1 85 ? -7.810 -10.673 -2.399 1.00 91.56 85 ARG A C 1
ATOM 687 O O . ARG A 1 85 ? -7.984 -9.603 -2.978 1.00 91.56 85 ARG A O 1
ATOM 694 N N . THR A 1 86 ? -6.609 -11.159 -2.139 1.00 88.50 86 THR A N 1
ATOM 6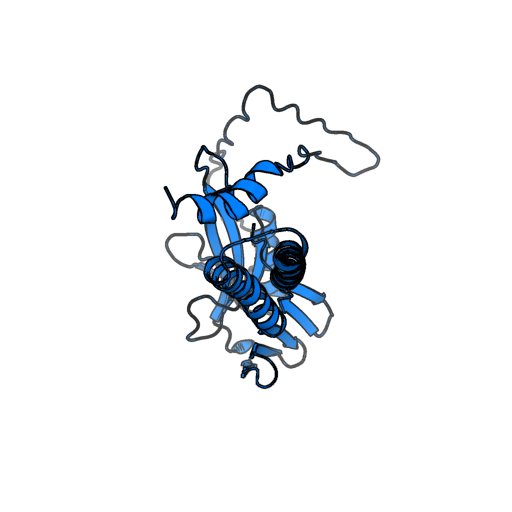95 C CA . THR A 1 86 ? -5.373 -10.515 -2.571 1.00 88.50 86 THR A CA 1
ATOM 696 C C . THR A 1 86 ? -4.801 -11.287 -3.747 1.00 88.50 86 THR A C 1
ATOM 698 O O . THR A 1 86 ? -4.588 -12.500 -3.680 1.00 88.50 86 THR A O 1
ATOM 701 N N . VAL A 1 87 ? -4.523 -10.579 -4.835 1.00 85.38 87 VAL A N 1
ATOM 702 C CA . VAL A 1 87 ? -3.838 -11.107 -6.013 1.00 85.38 87 VAL A CA 1
ATOM 703 C C . VAL A 1 87 ? -2.484 -10.432 -6.093 1.00 85.38 87 VAL A C 1
ATOM 705 O O . VAL A 1 87 ? -2.413 -9.216 -6.253 1.00 85.38 87 VAL A O 1
ATOM 708 N N . ARG A 1 88 ? -1.400 -11.201 -5.971 1.00 84.50 88 ARG A N 1
ATOM 709 C CA . ARG A 1 88 ? -0.037 -10.662 -6.015 1.00 84.50 88 ARG A CA 1
ATOM 710 C C . ARG A 1 88 ? 0.879 -11.542 -6.849 1.00 84.50 88 ARG A C 1
ATOM 712 O O . ARG A 1 88 ? 1.002 -12.735 -6.588 1.00 84.50 88 ARG A O 1
ATOM 719 N N . GLY A 1 89 ? 1.593 -10.939 -7.789 1.00 81.38 89 GLY A N 1
ATOM 720 C CA . GLY A 1 89 ? 2.668 -11.604 -8.520 1.00 81.38 89 GLY A CA 1
ATOM 721 C C . GLY A 1 89 ? 2.668 -11.286 -10.004 1.00 81.38 89 GLY A C 1
ATOM 722 O O . GLY A 1 89 ? 2.034 -10.336 -10.457 1.00 81.38 89 GLY A O 1
ATOM 723 N N . PHE A 1 90 ? 3.413 -12.090 -10.750 1.00 80.31 90 PHE A N 1
ATOM 724 C CA . PHE A 1 90 ? 3.630 -11.900 -12.175 1.00 80.31 90 PHE A CA 1
ATOM 725 C C . PHE A 1 90 ? 2.573 -12.646 -12.994 1.00 80.31 90 PHE A C 1
ATOM 727 O O . PHE A 1 90 ? 2.292 -13.819 -12.741 1.00 80.31 90 PHE A O 1
ATOM 734 N N . TRP A 1 91 ? 1.981 -11.979 -13.980 1.00 77.50 91 TRP A N 1
ATOM 735 C CA . TRP A 1 91 ? 1.133 -12.645 -14.969 1.00 77.50 91 TRP A CA 1
ATOM 736 C C . TRP A 1 91 ? 1.991 -13.571 -15.858 1.00 77.50 91 TRP A C 1
ATOM 738 O O . TRP A 1 91 ? 3.048 -13.129 -16.295 1.00 77.50 91 TRP A O 1
ATOM 748 N N . PRO A 1 92 ? 1.594 -14.826 -16.154 1.00 76.94 92 PRO A N 1
ATOM 749 C CA . PRO A 1 92 ? 0.235 -15.373 -16.085 1.00 76.94 92 PRO A CA 1
ATOM 750 C C . PRO A 1 92 ? -0.132 -16.127 -14.799 1.00 76.94 92 PRO A C 1
ATOM 752 O O . PRO A 1 92 ? -1.288 -16.513 -14.658 1.00 76.94 92 PRO A O 1
ATOM 755 N N . ALA A 1 93 ? 0.793 -16.317 -13.856 1.00 85.25 93 ALA A N 1
ATOM 756 C CA . ALA A 1 93 ? 0.565 -17.117 -12.648 1.00 85.25 93 ALA A CA 1
ATOM 757 C C . ALA A 1 93 ? 0.645 -16.274 -11.357 1.00 85.25 93 ALA A C 1
ATOM 759 O O . ALA A 1 93 ? 1.537 -16.490 -10.529 1.00 85.25 93 ALA A O 1
ATOM 760 N N . PRO A 1 94 ? -0.254 -15.288 -11.153 1.00 86.06 94 PRO A N 1
ATOM 761 C CA . PRO A 1 94 ? -0.277 -14.536 -9.909 1.00 86.06 94 PRO A CA 1
ATOM 762 C C . PRO A 1 94 ? -0.712 -15.437 -8.747 1.00 86.06 94 PRO A C 1
ATOM 764 O O . PRO A 1 94 ? -1.559 -16.319 -8.890 1.00 86.06 94 PRO A O 1
ATOM 767 N N . LYS A 1 95 ? -0.161 -15.190 -7.559 1.00 87.31 95 LYS A N 1
ATOM 768 C CA . LYS A 1 95 ? -0.585 -15.882 -6.345 1.00 87.31 95 LYS A CA 1
ATOM 769 C C . LYS A 1 95 ? -1.893 -15.268 -5.854 1.00 87.31 95 LYS A C 1
ATOM 771 O O . LYS A 1 95 ? -1.973 -14.055 -5.651 1.00 87.31 95 LYS A O 1
ATOM 776 N N . HIS A 1 96 ? -2.890 -16.114 -5.636 1.00 89.56 96 HIS A N 1
ATOM 777 C CA . HIS A 1 96 ? -4.154 -15.736 -5.016 1.00 89.56 96 HIS A CA 1
ATOM 778 C C . HIS A 1 96 ? -4.126 -16.104 -3.531 1.00 89.56 96 HIS A C 1
ATOM 780 O O . HIS A 1 96 ? -3.632 -17.167 -3.157 1.00 89.56 96 HIS A O 1
ATOM 786 N N . SER A 1 97 ? -4.634 -15.214 -2.689 1.00 89.25 97 SER A N 1
ATOM 787 C CA . SER A 1 97 ? -4.860 -15.460 -1.268 1.00 89.25 97 SER A CA 1
ATOM 788 C C . SER A 1 97 ? -6.249 -14.958 -0.926 1.00 89.25 97 SER A C 1
ATOM 790 O O . SER A 1 97 ? -6.502 -13.765 -1.062 1.00 89.25 97 SER A O 1
ATOM 792 N N . ASP A 1 98 ? -7.104 -15.851 -0.444 1.00 92.25 98 ASP A N 1
ATOM 793 C CA . ASP A 1 98 ? -8.432 -15.515 0.060 1.00 92.25 98 ASP A CA 1
ATOM 794 C C . ASP A 1 98 ? -8.407 -15.649 1.582 1.00 92.25 98 ASP A C 1
ATOM 796 O O . ASP A 1 98 ? -7.971 -16.677 2.103 1.00 92.25 98 ASP A O 1
ATOM 800 N N . ARG A 1 99 ? -8.815 -14.598 2.293 1.00 92.19 99 ARG A N 1
ATOM 801 C CA . ARG A 1 99 ? -8.869 -14.560 3.762 1.00 92.19 99 ARG A CA 1
ATOM 802 C C . ARG A 1 99 ? -10.184 -13.948 4.227 1.00 92.19 99 ARG A C 1
ATOM 804 O O . ARG A 1 99 ? -10.757 -13.105 3.529 1.00 92.19 99 ARG A O 1
ATOM 811 N N . GLY A 1 100 ? -10.675 -14.375 5.387 1.00 92.25 100 GLY A N 1
ATOM 812 C CA . GLY A 1 100 ? -11.818 -13.728 6.032 1.00 92.25 100 GLY A CA 1
ATOM 813 C C . GLY A 1 100 ? -11.436 -12.333 6.525 1.00 92.25 100 GLY A C 1
ATOM 814 O O . GLY A 1 100 ? -10.323 -12.135 7.002 1.00 92.25 100 GLY A O 1
ATOM 815 N N . LEU A 1 101 ? -12.342 -11.359 6.427 1.00 91.62 101 LEU A N 1
ATOM 816 C CA . LEU A 1 101 ? -12.138 -10.050 7.062 1.00 91.62 101 LEU A CA 1
ATOM 817 C C . LEU A 1 101 ? -12.086 -10.170 8.589 1.00 91.62 101 LEU A C 1
ATOM 819 O O . LEU A 1 101 ? -11.371 -9.409 9.225 1.00 91.62 101 LEU A O 1
ATOM 823 N N . ASP A 1 102 ? -12.761 -11.172 9.152 1.00 91.19 102 ASP A N 1
ATOM 824 C CA . ASP A 1 102 ? -12.751 -11.464 10.592 1.00 91.19 102 ASP A CA 1
ATOM 825 C C . ASP A 1 102 ? -11.399 -12.002 11.077 1.00 91.19 102 ASP A C 1
ATOM 827 O O . ASP A 1 102 ? -11.078 -11.932 12.258 1.00 91.19 102 ASP A O 1
ATOM 831 N N . GLU A 1 103 ? -10.575 -12.514 10.158 1.00 92.31 103 GLU A N 1
ATOM 832 C CA . GLU A 1 103 ? -9.202 -12.920 10.455 1.00 92.31 103 GLU A CA 1
ATOM 833 C C . GLU A 1 103 ? -8.238 -11.731 10.433 1.00 92.31 103 GLU A C 1
ATOM 835 O O . GLU A 1 103 ? -7.062 -11.911 10.736 1.00 92.31 103 GLU A O 1
ATOM 840 N N . ALA A 1 104 ? -8.670 -10.534 10.024 1.00 93.12 104 ALA A N 1
ATOM 841 C CA . ALA A 1 104 ? -7.785 -9.381 9.953 1.00 93.12 104 ALA A CA 1
ATOM 842 C C . ALA A 1 104 ? -7.315 -8.958 11.355 1.00 93.12 104 ALA A C 1
ATOM 844 O O . ALA A 1 104 ? -8.091 -8.855 12.297 1.00 93.12 104 ALA A O 1
ATOM 845 N N . ASP A 1 105 ? -6.026 -8.640 11.473 1.00 92.94 105 ASP A N 1
ATOM 846 C CA . ASP A 1 105 ? -5.418 -8.112 12.704 1.00 92.94 105 ASP A CA 1
ATOM 847 C C . ASP A 1 105 ? -5.872 -6.666 12.988 1.00 92.94 105 ASP A C 1
ATOM 849 O O . ASP A 1 105 ? -5.728 -6.153 14.097 1.00 92.94 105 ASP A O 1
ATOM 853 N N . GLY A 1 106 ? -6.374 -5.977 11.962 1.00 93.50 106 GLY A N 1
ATOM 854 C CA . GLY A 1 106 ? -6.911 -4.628 12.067 1.00 93.50 106 GLY A CA 1
ATOM 855 C C . GLY A 1 106 ? -6.664 -3.774 10.828 1.00 93.50 106 GLY A C 1
ATOM 856 O O . GLY A 1 106 ? -5.921 -4.152 9.908 1.00 93.50 106 GLY A O 1
ATOM 857 N N . ILE A 1 107 ? -7.230 -2.571 10.849 1.00 95.00 107 ILE A N 1
ATOM 858 C CA . ILE A 1 107 ? -6.832 -1.470 9.972 1.00 95.00 107 ILE A CA 1
ATOM 859 C C . ILE A 1 107 ? -5.753 -0.660 10.685 1.00 95.00 107 ILE A C 1
ATOM 861 O O . ILE A 1 107 ? -6.003 0.000 11.687 1.00 95.00 107 ILE A O 1
ATOM 865 N N . TRP A 1 108 ? -4.533 -0.720 10.165 1.00 95.81 108 TRP A N 1
ATOM 866 C CA . TRP A 1 108 ? -3.350 -0.115 10.764 1.00 95.81 108 TRP A CA 1
ATOM 867 C C . TRP A 1 108 ? -3.095 1.278 10.200 1.00 95.81 108 TRP A C 1
ATOM 869 O O . TRP A 1 108 ? -2.932 1.431 8.986 1.00 95.81 108 TRP A O 1
ATOM 879 N N . LEU A 1 109 ? -2.977 2.268 11.081 1.00 94.81 109 LEU A N 1
ATOM 880 C CA . LEU A 1 109 ? -2.427 3.583 10.775 1.00 94.81 109 LEU A CA 1
ATOM 881 C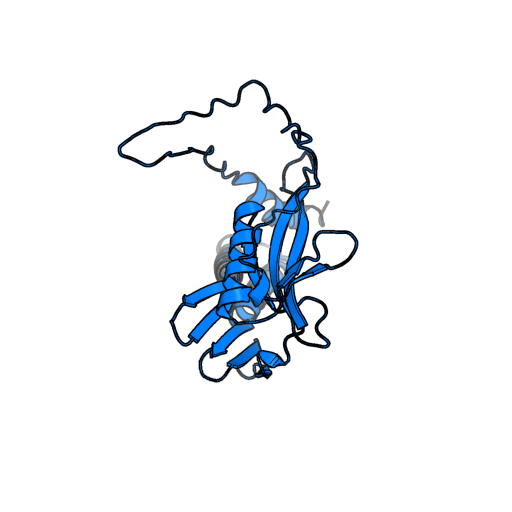 C . LEU A 1 109 ? -0.948 3.610 11.169 1.00 94.81 109 LEU A C 1
ATOM 883 O O . LEU A 1 109 ? -0.587 3.307 12.301 1.00 94.81 109 LEU A O 1
ATOM 887 N N . THR A 1 110 ? -0.073 3.959 10.228 1.00 93.19 110 THR A N 1
ATOM 888 C CA . THR A 1 110 ? 1.375 4.083 10.468 1.00 93.19 110 THR A CA 1
ATOM 889 C C . THR A 1 110 ? 1.904 5.390 9.897 1.00 93.19 110 THR A C 1
ATOM 891 O O . THR A 1 110 ? 1.411 5.871 8.874 1.00 93.19 110 THR A O 1
ATOM 894 N N . MET A 1 111 ? 2.934 5.949 10.533 1.00 92.31 111 MET A N 1
ATOM 895 C CA . MET A 1 111 ? 3.629 7.147 10.062 1.00 92.31 111 MET A CA 1
ATOM 896 C C . MET A 1 111 ? 5.055 6.791 9.626 1.00 92.31 111 MET A C 1
ATOM 898 O O . MET A 1 111 ? 5.792 6.140 10.362 1.00 92.31 111 MET A O 1
ATOM 902 N N . ASP A 1 112 ? 5.466 7.249 8.444 1.00 89.75 112 ASP A N 1
ATOM 903 C CA . ASP A 1 112 ? 6.849 7.129 7.968 1.00 89.75 112 ASP A CA 1
ATOM 904 C C . ASP A 1 112 ? 7.372 8.483 7.470 1.00 89.75 112 ASP A C 1
ATOM 906 O O . ASP A 1 112 ? 6.646 9.274 6.864 1.00 89.75 112 ASP A O 1
ATOM 910 N N . TYR A 1 113 ? 8.654 8.755 7.700 1.00 87.19 113 TYR A N 1
ATOM 911 C CA . TYR A 1 113 ? 9.296 9.998 7.290 1.00 87.19 113 TYR A CA 1
ATOM 912 C C . TYR A 1 113 ? 9.990 9.822 5.947 1.00 87.19 113 TYR A C 1
ATOM 914 O O . TYR A 1 113 ? 11.045 9.195 5.842 1.00 87.19 113 TYR A O 1
ATOM 922 N N . ARG A 1 114 ? 9.462 10.474 4.911 1.00 81.38 114 ARG A N 1
ATOM 923 C CA . ARG A 1 114 ? 10.088 10.464 3.587 1.00 81.38 114 ARG A CA 1
ATOM 924 C C . ARG A 1 114 ? 10.901 11.729 3.360 1.00 81.38 114 ARG A C 1
ATOM 926 O O . ARG A 1 114 ? 10.455 12.840 3.642 1.00 81.38 114 ARG A O 1
ATOM 933 N N . SER A 1 115 ? 12.106 11.557 2.822 1.00 72.94 115 SER A N 1
ATOM 934 C CA . SER A 1 115 ? 12.924 12.679 2.364 1.00 72.94 115 SER A CA 1
ATOM 935 C C . SER A 1 115 ? 12.236 13.343 1.171 1.00 72.94 115 SER A C 1
ATOM 937 O O . SER A 1 115 ? 12.045 12.713 0.128 1.00 72.94 115 SER A O 1
ATOM 939 N N . SER A 1 116 ? 11.852 14.610 1.323 1.00 59.69 116 SER A N 1
ATOM 940 C CA . SER A 1 116 ? 11.491 15.443 0.179 1.00 59.69 116 SER A CA 1
ATOM 941 C C . SER A 1 116 ? 12.793 15.839 -0.516 1.00 59.69 116 SER A C 1
ATOM 943 O O . SER A 1 116 ? 13.683 16.371 0.141 1.00 59.69 116 SER A O 1
ATOM 945 N N . GLY A 1 117 ? 12.939 15.511 -1.803 1.00 54.47 117 GLY A N 1
ATOM 946 C CA . GLY A 1 117 ? 14.196 15.520 -2.572 1.00 54.47 117 GLY A CA 1
ATOM 947 C C . GLY A 1 117 ? 14.858 16.885 -2.823 1.00 54.47 117 GLY A C 1
ATOM 948 O O . GLY A 1 117 ? 15.301 17.145 -3.935 1.00 54.47 117 GLY A O 1
ATOM 949 N N . SER A 1 118 ? 14.943 17.755 -1.818 1.00 50.22 118 SER A N 1
ATOM 950 C CA . SER A 1 118 ? 15.656 19.031 -1.852 1.00 50.22 118 SER A CA 1
ATOM 951 C C . SER A 1 118 ? 16.965 18.952 -1.057 1.00 50.22 118 SER A C 1
ATOM 953 O O . SER A 1 118 ? 17.079 18.197 -0.090 1.00 50.22 118 SER A O 1
ATOM 955 N N . LYS A 1 119 ? 17.958 19.765 -1.449 1.00 55.53 119 LYS A N 1
ATOM 956 C CA . LYS A 1 119 ? 19.320 19.843 -0.876 1.00 55.53 119 LYS A CA 1
ATOM 957 C C . LYS A 1 119 ? 19.356 20.060 0.650 1.00 55.53 119 LYS A C 1
ATOM 959 O O . LYS A 1 119 ? 20.364 19.764 1.280 1.00 55.53 119 LYS A O 1
ATOM 964 N N . LYS A 1 120 ? 18.254 20.509 1.262 1.00 58.91 120 LYS A N 1
ATOM 965 C CA . LYS A 1 120 ? 18.013 20.415 2.711 1.00 58.91 120 LYS A CA 1
ATOM 966 C C . LYS A 1 120 ? 17.075 19.233 2.960 1.00 58.91 120 LYS A C 1
ATOM 968 O O . LYS A 1 120 ? 15.895 19.330 2.632 1.00 58.91 120 LYS A O 1
ATOM 973 N N . LYS A 1 121 ? 17.599 18.140 3.534 1.00 59.75 121 LYS A N 1
ATOM 974 C CA . LYS A 1 121 ? 16.895 16.880 3.860 1.00 59.75 121 LYS A CA 1
ATOM 975 C C . LYS A 1 121 ? 15.747 17.095 4.865 1.00 59.75 121 LYS A C 1
ATOM 977 O O . LYS A 1 121 ? 15.810 16.634 6.003 1.00 59.75 121 LYS A O 1
ATOM 982 N N . ARG A 1 122 ? 14.688 17.809 4.477 1.00 70.50 122 ARG A N 1
ATOM 983 C CA . ARG A 1 122 ? 13.480 17.941 5.291 1.00 70.50 122 ARG A CA 1
ATOM 984 C C . ARG A 1 122 ? 12.705 16.635 5.159 1.00 70.50 122 ARG A C 1
ATOM 986 O O . ARG A 1 122 ? 12.158 16.321 4.101 1.00 70.50 122 ARG A O 1
ATOM 993 N N . LYS A 1 123 ? 12.714 15.863 6.242 1.00 80.69 123 LYS A N 1
ATOM 994 C CA . LYS A 1 123 ? 11.848 14.702 6.419 1.00 80.69 123 LYS A CA 1
ATOM 995 C C . LYS A 1 123 ? 10.409 15.200 6.528 1.00 80.69 123 LYS A C 1
ATOM 997 O O . LYS A 1 123 ? 10.117 16.050 7.364 1.00 80.69 123 LYS A O 1
ATOM 1002 N N . VAL A 1 124 ? 9.541 14.714 5.650 1.00 84.75 124 VAL A N 1
ATOM 1003 C CA . VAL A 1 124 ? 8.105 15.008 5.667 1.00 84.75 124 VAL A CA 1
ATOM 1004 C C . VAL A 1 124 ? 7.393 13.741 6.138 1.00 84.75 124 VAL A C 1
ATOM 1006 O O . VAL A 1 124 ? 7.707 12.674 5.599 1.00 84.75 124 VAL A O 1
ATOM 1009 N N . PRO A 1 125 ? 6.497 13.818 7.136 1.00 90.06 125 PRO A N 1
ATOM 1010 C CA . PRO A 1 125 ? 5.714 12.667 7.559 1.00 90.06 125 PRO A CA 1
ATOM 1011 C C . PRO A 1 125 ? 4.722 12.271 6.461 1.00 90.06 125 PRO A C 1
ATOM 1013 O O . PRO A 1 125 ? 4.210 13.110 5.718 1.00 90.06 125 PRO A O 1
ATOM 1016 N N . TRP A 1 126 ? 4.497 10.975 6.336 1.00 91.38 126 TRP A N 1
ATOM 1017 C CA . TRP A 1 126 ? 3.486 10.374 5.485 1.00 91.38 126 TRP A CA 1
ATOM 1018 C C . TRP A 1 126 ? 2.703 9.376 6.324 1.00 91.38 126 TRP A C 1
ATOM 1020 O O . TRP A 1 126 ? 3.298 8.572 7.040 1.00 91.38 126 TRP A O 1
ATOM 1030 N N . TRP A 1 127 ? 1.387 9.421 6.192 1.00 91.44 127 TRP A N 1
ATOM 1031 C CA . TRP A 1 127 ? 0.444 8.567 6.892 1.00 91.44 127 TRP A CA 1
ATOM 1032 C C . TRP A 1 127 ? -0.023 7.463 5.954 1.00 91.44 127 TRP A C 1
ATOM 1034 O O . TRP A 1 127 ? -0.397 7.728 4.808 1.00 91.44 127 TRP A O 1
ATOM 1044 N N . PHE A 1 128 ? 0.029 6.223 6.427 1.00 92.88 128 PHE A N 1
ATOM 1045 C CA . PHE A 1 128 ? -0.329 5.028 5.670 1.00 92.88 128 PHE A CA 1
ATOM 1046 C C . PHE A 1 128 ? -1.412 4.264 6.416 1.00 92.88 128 PHE A C 1
ATOM 1048 O O . PHE A 1 128 ? -1.198 3.846 7.552 1.00 92.88 128 PHE A O 1
ATOM 1055 N N . VAL A 1 129 ? -2.526 4.020 5.735 1.00 94.00 129 VAL A N 1
ATOM 1056 C CA . VAL A 1 129 ? -3.601 3.143 6.201 1.00 94.00 129 VAL A CA 1
ATOM 1057 C C . VAL A 1 129 ? -3.448 1.804 5.496 1.00 94.00 129 VAL A C 1
ATOM 1059 O O . VAL A 1 129 ? -3.399 1.758 4.262 1.00 94.00 129 VAL A O 1
ATOM 1062 N N . SER A 1 130 ? -3.333 0.720 6.258 1.00 93.50 130 SER A N 1
ATOM 1063 C CA . SER A 1 130 ? -3.098 -0.627 5.726 1.00 93.50 130 SER A CA 1
ATOM 1064 C C . SER A 1 130 ? -4.014 -1.655 6.380 1.00 93.50 130 SER A C 1
ATOM 1066 O O . SER A 1 130 ? -4.158 -1.660 7.594 1.00 93.50 130 SER A O 1
ATOM 1068 N N . LEU A 1 131 ? -4.581 -2.566 5.594 1.00 93.19 131 LEU A N 1
ATOM 1069 C CA . LEU A 1 131 ? -5.257 -3.757 6.108 1.00 93.19 131 LEU A CA 1
ATOM 1070 C C . LEU A 1 131 ? -4.212 -4.840 6.340 1.00 93.19 131 LEU A C 1
ATOM 1072 O O . LEU A 1 131 ? -3.452 -5.171 5.425 1.00 93.19 131 LEU A O 1
ATOM 1076 N N . LYS A 1 132 ? -4.149 -5.377 7.554 1.00 93.88 132 LYS A N 1
ATOM 1077 C CA . LYS A 1 132 ? -3.127 -6.351 7.932 1.00 93.88 132 LYS A CA 1
ATOM 1078 C C . LYS A 1 132 ? -3.776 -7.659 8.350 1.00 93.88 132 LYS A C 1
ATOM 1080 O O . LYS A 1 132 ? -4.693 -7.666 9.164 1.00 93.88 132 LYS A O 1
ATOM 1085 N N . PHE A 1 133 ? -3.254 -8.762 7.828 1.00 91.88 133 PHE A N 1
ATOM 1086 C CA . PHE A 1 133 ? -3.628 -10.100 8.272 1.00 91.88 133 PHE A CA 1
ATOM 1087 C C . PHE A 1 133 ? -2.553 -10.713 9.187 1.00 91.88 133 PHE A C 1
ATOM 1089 O O . PHE A 1 133 ? -1.381 -10.319 9.119 1.00 91.88 133 PHE A O 1
ATOM 1096 N N . PRO A 1 134 ? -2.909 -11.722 9.998 1.00 90.25 134 PRO A N 1
ATOM 1097 C CA . PRO A 1 134 ? -1.972 -12.478 10.812 1.00 90.25 134 PRO A CA 1
ATOM 1098 C C . PRO A 1 134 ? -0.783 -12.989 9.989 1.00 90.25 134 PRO A C 1
ATOM 1100 O O . PRO A 1 134 ? -0.928 -13.484 8.864 1.00 90.25 134 PRO A O 1
ATOM 1103 N N . GLY A 1 135 ? 0.418 -12.822 10.547 1.00 86.94 135 GLY A N 1
ATOM 1104 C CA . GLY A 1 135 ? 1.688 -13.197 9.917 1.00 86.94 135 GLY A CA 1
ATOM 1105 C C . GLY A 1 135 ? 2.249 -12.192 8.899 1.00 86.94 135 GLY A C 1
ATOM 1106 O O . GLY A 1 135 ? 3.392 -12.344 8.462 1.00 86.94 135 GLY A O 1
ATOM 1107 N N . GLU A 1 136 ? 1.513 -11.139 8.529 1.00 85.06 136 GLU A N 1
ATOM 1108 C CA . GLU A 1 136 ? 2.014 -10.121 7.601 1.00 85.06 136 GLU A CA 1
ATOM 1109 C C . GLU A 1 136 ? 2.783 -9.007 8.322 1.00 85.06 136 GLU A C 1
ATOM 1111 O O . GLU A 1 136 ? 2.278 -8.359 9.233 1.00 85.06 136 GLU A O 1
ATOM 1116 N N . LYS A 1 137 ? 4.010 -8.711 7.873 1.00 85.56 137 LYS A N 1
ATOM 1117 C CA . LYS A 1 137 ? 4.839 -7.661 8.499 1.00 85.56 137 LYS A CA 1
ATOM 1118 C C . LYS A 1 137 ? 4.408 -6.230 8.161 1.00 85.56 137 LYS A C 1
ATOM 1120 O O . LYS A 1 137 ? 4.586 -5.344 8.984 1.00 85.56 137 LYS A O 1
ATOM 1125 N N . LYS A 1 138 ? 3.929 -5.979 6.936 1.00 82.50 138 LYS A N 1
ATOM 1126 C CA . LYS A 1 138 ? 3.678 -4.616 6.415 1.00 82.50 138 LYS A CA 1
ATOM 1127 C C . LYS A 1 138 ? 2.215 -4.330 6.051 1.00 82.50 138 LYS A C 1
ATOM 1129 O O . LYS A 1 138 ? 1.908 -3.178 5.767 1.00 82.50 138 LYS A O 1
ATOM 1134 N N . GLY A 1 139 ? 1.347 -5.347 6.070 1.00 86.94 139 GLY A N 1
ATOM 1135 C CA . GLY A 1 139 ? -0.035 -5.258 5.592 1.00 86.94 139 GLY A CA 1
ATOM 1136 C C . GLY A 1 139 ? -0.151 -4.852 4.118 1.00 86.94 139 GLY A C 1
ATOM 1137 O O . GLY A 1 139 ? 0.837 -4.548 3.437 1.00 86.94 139 GLY A O 1
ATOM 1138 N N . THR A 1 140 ? -1.380 -4.831 3.620 1.00 87.69 140 THR A N 1
ATOM 1139 C CA . THR A 1 140 ? -1.723 -4.279 2.311 1.00 87.69 140 THR A CA 1
ATOM 1140 C C . THR A 1 140 ? -2.144 -2.825 2.468 1.00 87.69 140 THR A C 1
ATOM 1142 O O . THR A 1 140 ? -3.115 -2.522 3.155 1.00 87.69 140 THR A O 1
ATOM 1145 N N . ARG A 1 141 ? -1.413 -1.907 1.830 1.00 89.88 141 ARG A N 1
ATOM 1146 C CA . ARG A 1 141 ? -1.724 -0.472 1.877 1.00 89.88 141 ARG A CA 1
ATOM 1147 C C . ARG A 1 141 ? -3.016 -0.184 1.123 1.00 89.88 141 ARG A C 1
ATOM 1149 O O . ARG A 1 141 ? -3.166 -0.606 -0.019 1.00 89.88 141 ARG A O 1
ATOM 1156 N N . ILE A 1 142 ? -3.891 0.582 1.756 1.00 90.06 142 ILE A N 1
ATOM 1157 C CA . ILE A 1 142 ? -5.189 0.999 1.226 1.00 90.06 142 ILE A CA 1
ATOM 1158 C C . ILE A 1 142 ? -5.165 2.486 0.875 1.00 90.06 142 ILE A C 1
ATOM 1160 O O . ILE A 1 142 ? -5.639 2.890 -0.185 1.00 90.06 142 ILE A O 1
ATOM 1164 N N . PHE A 1 143 ? -4.590 3.307 1.755 1.00 90.44 143 PHE A N 1
ATOM 1165 C CA . PHE A 1 143 ? -4.585 4.756 1.600 1.00 90.44 143 PHE A CA 1
ATOM 1166 C C . PHE A 1 143 ? -3.279 5.373 2.092 1.00 90.44 143 PHE A C 1
ATOM 1168 O O . PHE A 1 143 ? -2.626 4.843 2.994 1.00 90.44 143 PHE A O 1
ATOM 1175 N N . VAL A 1 144 ? -2.886 6.487 1.473 1.00 90.31 144 VAL A N 1
ATOM 1176 C CA . VAL A 1 144 ? -1.659 7.211 1.797 1.00 90.31 144 VAL A CA 1
ATOM 1177 C C . VAL A 1 144 ? -1.893 8.713 1.659 1.00 90.31 144 VAL A C 1
ATOM 1179 O O . VAL A 1 144 ? -2.277 9.163 0.583 1.00 90.31 144 VAL A O 1
ATOM 1182 N N . SER A 1 145 ? -1.581 9.487 2.701 1.00 90.81 145 SER A N 1
ATOM 1183 C CA . SER A 1 145 ? -1.621 10.954 2.653 1.00 90.81 145 SER A CA 1
ATOM 1184 C C . SER A 1 145 ? -0.421 11.595 3.353 1.00 90.81 145 SER A C 1
ATOM 1186 O O . SER A 1 145 ? 0.303 10.966 4.124 1.00 90.81 145 SER A O 1
ATOM 1188 N N . ARG A 1 146 ? -0.173 12.866 3.032 1.00 89.38 146 ARG A N 1
ATOM 1189 C CA . ARG A 1 146 ? 0.749 13.739 3.775 1.00 89.38 146 ARG A CA 1
ATOM 1190 C C . ARG A 1 146 ? 0.032 14.520 4.871 1.00 89.38 146 ARG A C 1
ATOM 1192 O O . ARG A 1 146 ? 0.701 15.037 5.758 1.00 89.38 146 ARG A O 1
ATOM 1199 N N . ASP A 1 147 ? -1.288 14.638 4.770 1.00 88.94 147 ASP A N 1
ATOM 1200 C CA . ASP A 1 147 ? -2.123 15.274 5.775 1.00 88.94 147 ASP A CA 1
ATOM 1201 C C . ASP A 1 147 ? -2.498 14.235 6.834 1.00 88.94 147 ASP A C 1
ATOM 1203 O O . ASP A 1 147 ? -3.016 13.160 6.528 1.00 88.94 147 ASP A O 1
ATOM 1207 N N . GLU A 1 148 ? -2.192 14.567 8.082 1.00 88.62 148 GLU A N 1
ATOM 1208 C CA . GLU A 1 148 ? -2.526 13.769 9.256 1.00 88.62 148 GLU A CA 1
ATOM 1209 C C . GLU A 1 148 ? -4.037 13.604 9.400 1.00 88.62 148 GLU A C 1
ATOM 1211 O O . GLU A 1 148 ? -4.533 12.486 9.525 1.00 88.62 148 GLU A O 1
ATOM 1216 N N . THR A 1 149 ? -4.780 14.703 9.278 1.00 90.94 149 THR A N 1
ATOM 1217 C CA . THR A 1 149 ? -6.235 14.718 9.466 1.00 90.94 149 THR A CA 1
ATOM 1218 C C . THR A 1 149 ? -6.921 13.825 8.439 1.00 90.94 149 THR A C 1
ATOM 1220 O O . THR A 1 149 ? -7.877 13.117 8.746 1.00 90.94 149 THR A O 1
ATOM 1223 N N . GLU A 1 150 ? -6.433 13.849 7.200 1.00 90.62 150 GLU A N 1
ATOM 1224 C CA . GLU A 1 150 ? -6.945 12.996 6.130 1.00 90.62 150 GLU A CA 1
ATOM 1225 C C . GLU A 1 150 ? -6.608 11.519 6.376 1.00 90.62 150 GLU A C 1
ATOM 1227 O O . GLU A 1 150 ? -7.457 10.652 6.161 1.00 90.62 150 GLU A O 1
ATOM 1232 N N . GLY A 1 151 ? -5.393 11.234 6.858 1.00 90.69 151 GLY A N 1
ATOM 1233 C CA . GLY A 1 151 ? -4.966 9.891 7.247 1.00 90.69 151 GLY A CA 1
ATOM 1234 C C . GLY A 1 151 ? -5.868 9.283 8.321 1.00 90.69 151 GLY A C 1
ATOM 1235 O O . GLY A 1 151 ? -6.380 8.182 8.116 1.00 90.69 151 GLY A O 1
ATOM 1236 N N . PHE A 1 152 ? -6.118 10.020 9.408 1.00 91.12 152 PHE A N 1
ATOM 1237 C CA . PHE A 1 152 ? -7.010 9.593 10.492 1.00 91.12 152 PHE A CA 1
ATOM 1238 C C . PHE A 1 152 ? -8.452 9.409 10.015 1.00 91.12 152 PHE A C 1
ATOM 1240 O O . PHE A 1 152 ? -9.013 8.334 10.195 1.00 91.12 152 PHE A O 1
ATOM 1247 N N . LYS A 1 153 ? -9.022 10.381 9.291 1.00 92.81 153 LYS A N 1
ATOM 1248 C CA . LYS A 1 153 ? -10.390 10.258 8.752 1.00 92.81 153 LYS A CA 1
ATOM 1249 C C . LYS A 1 153 ? -10.566 9.031 7.862 1.00 92.81 153 LYS A C 1
ATOM 1251 O O . LYS A 1 153 ? -11.596 8.368 7.907 1.00 92.81 153 LYS A O 1
ATOM 1256 N N . LYS A 1 154 ? -9.579 8.730 7.009 1.00 93.00 154 LYS A N 1
ATOM 1257 C CA . LYS A 1 154 ? -9.634 7.541 6.148 1.00 93.00 154 LYS A CA 1
ATOM 1258 C C . LYS A 1 154 ? -9.439 6.253 6.932 1.00 93.00 154 LYS A C 1
ATOM 1260 O O . LYS A 1 154 ? -10.070 5.259 6.592 1.00 93.00 154 LYS A O 1
ATOM 1265 N N . TRP A 1 155 ? -8.588 6.263 7.949 1.00 94.31 155 TRP A N 1
ATOM 1266 C CA . TRP A 1 155 ? -8.408 5.136 8.855 1.00 94.31 155 TRP A CA 1
ATOM 1267 C C . TRP A 1 155 ? -9.711 4.775 9.579 1.00 94.31 155 TRP A C 1
ATOM 1269 O O . TRP A 1 155 ? -10.138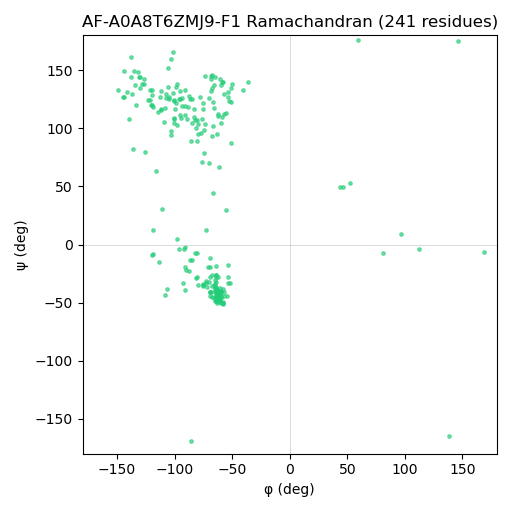 3.627 9.473 1.00 94.31 155 TRP A O 1
ATOM 1279 N N . GLU A 1 156 ? -10.385 5.755 10.186 1.00 93.75 156 GLU A N 1
ATOM 1280 C CA . GLU A 1 156 ? -11.690 5.578 10.844 1.00 93.75 156 GLU A CA 1
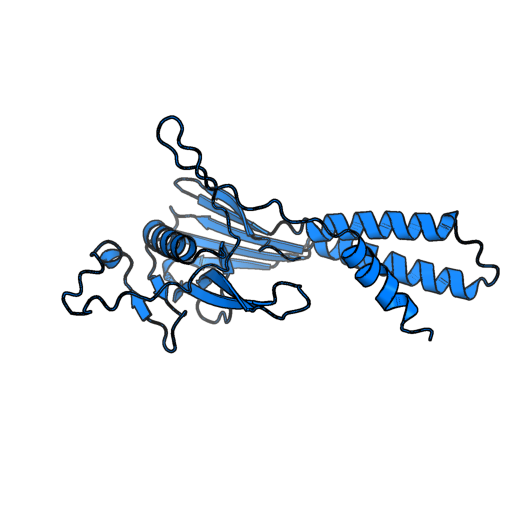ATOM 1281 C C . GLU A 1 156 ? -12.747 5.097 9.843 1.00 93.75 156 GLU A C 1
ATOM 1283 O O . GLU A 1 156 ? -13.372 4.061 10.057 1.00 93.75 156 GLU A O 1
ATOM 1288 N N . HIS A 1 157 ? -12.851 5.762 8.685 1.00 93.12 157 HIS A N 1
ATOM 1289 C CA . HIS A 1 157 ? -13.794 5.386 7.630 1.00 93.12 157 HIS A CA 1
ATOM 1290 C C . HIS A 1 157 ? -13.649 3.924 7.186 1.00 93.12 157 HIS A C 1
ATOM 1292 O O . HIS A 1 157 ? -14.647 3.236 6.986 1.00 93.12 157 HIS A O 1
ATOM 1298 N N . TYR A 1 158 ? -12.419 3.435 6.989 1.00 92.88 158 TYR A N 1
ATOM 1299 C CA . TYR A 1 158 ? -12.213 2.045 6.579 1.00 92.88 158 TYR A CA 1
ATOM 1300 C C . TYR A 1 158 ? -12.427 1.057 7.725 1.00 92.88 158 TYR A C 1
ATOM 1302 O O . TYR A 1 158 ? -12.908 -0.040 7.460 1.00 92.88 158 TYR A O 1
ATOM 1310 N N . ALA A 1 159 ? -12.099 1.417 8.967 1.00 93.50 159 ALA A N 1
ATOM 1311 C CA . ALA A 1 159 ? -12.366 0.568 10.125 1.00 93.50 159 ALA A CA 1
ATOM 1312 C C . ALA A 1 159 ? -13.875 0.374 10.346 1.00 93.50 159 ALA A C 1
ATOM 1314 O O . ALA A 1 159 ? -14.334 -0.763 10.453 1.00 93.50 159 ALA A O 1
ATOM 1315 N N . GLU A 1 160 ? -14.653 1.457 10.293 1.00 92.69 160 GLU A N 1
ATOM 1316 C CA . GLU A 1 160 ? -16.116 1.427 10.402 1.00 92.69 160 GLU A CA 1
ATOM 1317 C C . GLU A 1 160 ? -16.741 0.646 9.239 1.00 92.69 160 GLU A C 1
ATOM 1319 O O . GLU A 1 160 ? -17.509 -0.295 9.435 1.00 92.69 160 GLU A O 1
ATOM 1324 N N . ARG A 1 161 ? -16.349 0.975 8.004 1.00 91.06 161 ARG A N 1
ATOM 1325 C CA . ARG A 1 161 ? -16.923 0.355 6.807 1.00 91.06 161 ARG A CA 1
ATOM 1326 C C . ARG A 1 161 ? -16.629 -1.136 6.692 1.00 91.06 161 ARG A C 1
ATOM 1328 O O . ARG A 1 161 ? -17.440 -1.876 6.139 1.00 91.06 161 ARG A O 1
ATOM 1335 N N . LEU A 1 162 ? -15.456 -1.567 7.148 1.00 91.44 162 LEU A N 1
ATOM 1336 C CA . LEU A 1 162 ? -15.082 -2.978 7.159 1.00 91.44 162 LEU A CA 1
ATOM 1337 C C . LEU A 1 162 ? -15.564 -3.693 8.426 1.00 91.44 162 LEU A C 1
ATOM 1339 O O . LEU A 1 162 ? -15.560 -4.922 8.434 1.00 91.44 162 LEU A O 1
ATOM 1343 N N . GLN A 1 163 ? -16.003 -2.949 9.450 1.00 93.12 163 GLN A N 1
ATOM 1344 C CA . GLN A 1 163 ? -16.339 -3.455 10.784 1.00 93.12 163 GLN A CA 1
ATOM 1345 C C . GLN A 1 163 ? -15.190 -4.293 11.363 1.00 93.12 163 GLN A C 1
ATOM 1347 O O . GLN A 1 163 ? -15.360 -5.467 11.708 1.00 93.12 163 GLN A O 1
ATOM 1352 N N . ILE A 1 164 ? -13.994 -3.696 11.370 1.00 93.75 164 ILE A N 1
ATOM 1353 C CA . ILE A 1 164 ? -12.745 -4.289 11.863 1.00 93.75 164 ILE A CA 1
ATOM 1354 C C . ILE A 1 164 ? -12.074 -3.281 12.793 1.00 93.75 164 ILE A C 1
ATOM 1356 O O . ILE A 1 164 ? -12.074 -2.082 12.516 1.00 93.75 164 ILE A O 1
ATOM 1360 N N . ASP A 1 165 ? -11.438 -3.779 13.849 1.00 93.81 165 ASP A N 1
ATOM 1361 C CA . ASP A 1 165 ? -10.663 -2.973 14.787 1.00 93.81 165 ASP A CA 1
ATOM 1362 C C . ASP A 1 165 ? -9.651 -2.048 14.099 1.00 93.81 165 ASP A C 1
ATOM 1364 O O . ASP A 1 165 ? -8.912 -2.418 13.175 1.00 93.81 165 ASP A O 1
ATOM 1368 N N . ALA A 1 166 ? -9.577 -0.831 14.620 1.00 93.94 166 ALA A N 1
ATOM 1369 C CA . ALA A 1 166 ? -8.662 0.197 14.179 1.00 93.94 166 ALA A CA 1
ATOM 1370 C C . ALA A 1 166 ? -7.409 0.161 15.071 1.00 93.94 166 ALA A C 1
ATOM 1372 O O . ALA A 1 166 ? -7.498 0.237 16.295 1.00 93.94 166 ALA A O 1
ATOM 1373 N N . VAL A 1 167 ? -6.221 0.045 14.479 1.00 93.81 167 VAL A N 1
ATOM 1374 C CA . VAL A 1 167 ? -4.940 0.021 15.202 1.00 93.81 167 VAL A CA 1
ATOM 1375 C C . VAL A 1 167 ? -4.115 1.253 14.840 1.00 93.81 167 VAL A C 1
ATOM 1377 O O . VAL A 1 167 ? -3.669 1.396 13.702 1.00 93.81 167 VAL A O 1
ATOM 1380 N N . ASP A 1 168 ? -3.881 2.131 15.810 1.00 93.25 168 ASP A N 1
ATOM 1381 C CA . ASP A 1 168 ? -2.973 3.267 15.675 1.00 93.25 168 ASP A CA 1
ATOM 1382 C C . ASP A 1 168 ? -1.558 2.845 16.083 1.00 93.25 168 ASP A C 1
ATOM 1384 O O . ASP A 1 168 ? -1.271 2.635 17.260 1.00 93.25 168 ASP A O 1
ATOM 1388 N N . ALA A 1 169 ? -0.667 2.712 15.102 1.00 90.38 169 ALA A N 1
ATOM 1389 C CA . ALA A 1 169 ? 0.741 2.366 15.286 1.00 90.38 169 ALA A CA 1
ATOM 1390 C C . ALA A 1 169 ? 1.673 3.547 14.960 1.00 90.38 169 ALA A C 1
ATOM 1392 O O . ALA A 1 169 ? 2.792 3.358 14.474 1.00 90.38 169 ALA A O 1
ATOM 1393 N N . THR A 1 170 ? 1.205 4.776 15.175 1.00 88.69 170 THR A N 1
ATOM 1394 C CA . THR A 1 170 ? 1.988 5.998 14.921 1.00 88.69 170 THR A CA 1
ATOM 1395 C C . THR A 1 170 ? 2.835 6.405 16.129 1.00 88.69 170 THR A C 1
ATOM 1397 O O . THR A 1 170 ? 3.864 7.065 15.969 1.00 88.69 170 THR A O 1
ATOM 1400 N N . GLY A 1 171 ? 2.437 5.957 17.326 1.00 85.25 171 GLY A N 1
ATOM 1401 C CA . GLY A 1 171 ? 3.171 6.108 18.580 1.00 85.25 171 GLY A CA 1
ATOM 1402 C C . GLY A 1 171 ? 4.219 5.016 18.836 1.00 85.25 171 GLY A C 1
ATOM 1403 O O . GLY A 1 171 ? 4.560 4.218 17.966 1.00 85.25 171 GLY A O 1
ATOM 1404 N N . LYS A 1 172 ? 4.750 4.986 20.067 1.00 79.62 172 LYS A N 1
ATOM 1405 C CA . LYS A 1 172 ? 5.726 3.967 20.502 1.00 79.62 172 LYS A CA 1
ATOM 1406 C C . LYS A 1 172 ? 5.103 2.578 20.662 1.00 79.62 172 LYS A C 1
ATOM 1408 O O . LYS A 1 172 ? 5.781 1.586 20.420 1.00 79.62 172 LYS A O 1
ATOM 1413 N N . GLU A 1 173 ? 3.835 2.526 21.057 1.00 86.44 173 GLU A N 1
ATOM 1414 C CA . GLU A 1 173 ? 3.071 1.295 21.244 1.00 86.44 173 GLU A CA 1
ATOM 1415 C C . GLU A 1 173 ? 1.775 1.373 20.430 1.00 86.44 173 GLU A C 1
ATOM 1417 O O . GLU A 1 173 ? 1.154 2.440 20.395 1.00 86.44 173 GLU A O 1
ATOM 1422 N N . PRO A 1 174 ? 1.378 0.280 19.754 1.00 89.19 174 PRO A N 1
ATOM 1423 C CA . PRO A 1 174 ? 0.157 0.256 18.969 1.00 89.19 174 PRO A CA 1
ATOM 1424 C C . PRO A 1 174 ? -1.073 0.290 19.883 1.00 89.19 174 PRO A C 1
ATOM 1426 O O . PRO A 1 174 ? -1.225 -0.558 20.761 1.00 89.19 174 PRO A O 1
ATOM 1429 N N . GLN A 1 175 ? -1.969 1.247 19.653 1.00 90.19 175 GLN A N 1
ATOM 1430 C CA . GLN A 1 175 ? -3.243 1.354 20.362 1.00 90.19 175 GLN A CA 1
ATOM 1431 C C . GLN A 1 175 ? -4.359 0.766 19.505 1.00 90.19 175 GLN A C 1
ATOM 1433 O O . GLN A 1 175 ? -4.583 1.209 18.380 1.00 90.19 175 GLN A O 1
ATOM 1438 N N . ARG A 1 176 ? -5.068 -0.234 20.033 1.00 91.00 176 ARG A N 1
ATOM 1439 C CA . ARG A 1 176 ? -6.229 -0.834 19.370 1.00 91.00 176 ARG A CA 1
ATOM 1440 C C . ARG A 1 176 ? -7.512 -0.176 19.874 1.00 91.00 176 ARG A C 1
ATOM 1442 O O . ARG A 1 176 ? -7.702 -0.043 21.080 1.00 91.00 176 ARG A O 1
ATOM 1449 N N . LYS A 1 177 ? -8.383 0.205 18.946 1.00 89.62 177 LYS A N 1
ATOM 1450 C CA . LYS A 1 177 ? -9.733 0.706 19.198 1.00 89.62 177 LYS A CA 1
ATOM 1451 C C . LYS A 1 177 ? -10.731 -0.196 18.484 1.00 89.62 177 LYS A C 1
ATOM 1453 O O . LYS A 1 177 ? -10.531 -0.519 17.312 1.00 89.62 177 LYS A O 1
ATOM 1458 N N . SER A 1 178 ? -11.786 -0.591 19.191 1.00 88.69 178 SER A N 1
ATOM 1459 C CA . SER A 1 178 ? -12.910 -1.282 18.559 1.00 88.69 178 SER A CA 1
ATOM 1460 C C . SER A 1 178 ? -13.589 -0.330 17.583 1.00 88.69 178 SER A C 1
ATOM 1462 O O . SER A 1 178 ? -13.700 0.871 17.859 1.00 88.69 178 SER A O 1
ATOM 1464 N N . TRP A 1 179 ? -14.061 -0.864 16.461 1.00 86.94 179 TRP A N 1
ATOM 1465 C CA . TRP A 1 179 ? -14.784 -0.071 15.474 1.00 86.94 179 TRP A CA 1
ATOM 1466 C C . TRP A 1 179 ? -16.088 0.518 16.035 1.00 86.94 179 TRP A C 1
ATOM 1468 O O . TRP A 1 179 ? -16.486 1.604 15.632 1.00 86.94 179 TRP A O 1
ATOM 1478 N N . GLU A 1 180 ? -16.700 -0.135 17.026 1.00 84.38 180 GLU A N 1
ATOM 1479 C CA . GLU A 1 180 ? -17.928 0.329 17.695 1.00 84.38 180 GLU A CA 1
ATOM 1480 C C . GLU A 1 180 ? -17.708 1.604 18.525 1.00 84.38 180 GLU A C 1
ATOM 1482 O O . GLU A 1 180 ? -18.624 2.395 18.726 1.00 84.38 180 GLU A O 1
ATOM 1487 N N . THR A 1 181 ? -16.476 1.816 18.992 1.00 82.19 181 THR A N 1
ATOM 1488 C CA . THR A 1 181 ? -16.086 2.953 19.846 1.00 82.19 181 THR A CA 1
ATOM 1489 C C . THR A 1 181 ? -15.438 4.101 19.071 1.00 82.19 181 THR A C 1
ATOM 1491 O O . THR A 1 181 ? -14.962 5.057 19.677 1.00 82.19 181 THR A O 1
ATOM 1494 N N . LEU A 1 182 ? -15.377 4.020 17.735 1.00 73.31 182 LEU A N 1
ATOM 1495 C CA . LEU A 1 182 ? -14.736 5.050 16.902 1.00 73.31 182 LEU A CA 1
ATOM 1496 C C . LEU A 1 182 ? -15.482 6.392 16.950 1.00 73.31 182 LEU A C 1
ATOM 1498 O O . LEU A 1 182 ? -14.838 7.440 16.943 1.00 73.31 182 LEU A O 1
ATOM 1502 N N . ASP A 1 183 ? -16.813 6.351 17.055 1.00 64.31 183 ASP A N 1
ATOM 1503 C CA . ASP A 1 183 ? -17.678 7.538 17.113 1.00 64.31 183 ASP A CA 1
ATOM 1504 C C . ASP A 1 183 ? -17.833 8.120 18.520 1.00 64.31 183 ASP A C 1
ATOM 1506 O O . ASP A 1 183 ? -18.322 9.247 18.687 1.00 64.31 183 ASP A O 1
ATOM 1510 N N . GLU A 1 184 ? -17.420 7.376 19.550 1.00 63.41 184 GLU A N 1
ATOM 1511 C CA . GLU A 1 184 ? -17.377 7.906 20.901 1.00 63.41 184 GLU A CA 1
ATOM 1512 C C . GLU A 1 184 ? -16.297 8.988 20.906 1.00 63.41 184 GLU A C 1
ATOM 1514 O O . GLU A 1 184 ? -15.099 8.707 20.839 1.00 63.41 184 GLU A O 1
ATOM 1519 N N . LYS A 1 185 ? -16.750 10.252 20.853 1.00 47.25 185 LYS A N 1
ATOM 1520 C CA . LYS A 1 185 ? -15.899 11.445 20.820 1.00 47.25 185 LYS A CA 1
ATOM 1521 C C . LYS A 1 185 ? -14.671 11.209 21.694 1.00 47.25 185 LYS A C 1
ATOM 1523 O O . LYS A 1 185 ? -14.805 10.751 22.825 1.00 47.25 185 LYS A O 1
ATOM 1528 N N . LEU A 1 186 ? -13.510 11.672 21.227 1.00 47.84 186 LEU A N 1
ATOM 1529 C CA . LEU A 1 186 ? -12.283 11.926 22.001 1.00 47.84 186 LEU A CA 1
ATOM 1530 C C . LEU A 1 186 ? -12.500 12.879 23.210 1.00 47.84 186 LEU A C 1
ATOM 1532 O O . LEU A 1 186 ? -11.604 13.620 23.601 1.00 47.84 186 LEU A O 1
ATOM 1536 N N . ALA A 1 187 ? -13.683 12.907 23.819 1.00 39.31 187 ALA A N 1
ATOM 1537 C CA . ALA A 1 187 ? -13.962 13.425 25.136 1.00 39.31 187 ALA A CA 1
ATOM 1538 C C . ALA A 1 187 ? -13.341 12.480 26.175 1.00 39.31 187 ALA A C 1
ATOM 1540 O O . ALA A 1 187 ? -14.022 11.790 26.922 1.00 39.31 187 ALA A O 1
ATOM 1541 N N . SER A 1 188 ? -12.013 12.479 26.243 1.00 36.97 188 SER A N 1
ATOM 1542 C CA . SER A 1 188 ? -11.369 12.367 27.543 1.00 36.97 188 SER A CA 1
ATOM 1543 C C . SER A 1 188 ? -11.415 13.763 28.172 1.00 36.97 188 SER A C 1
ATOM 1545 O O . SER A 1 188 ? -10.644 14.631 27.750 1.00 36.97 188 SER A O 1
ATOM 1547 N N . PRO A 1 189 ? -12.301 14.034 29.148 1.00 42.12 189 PRO A N 1
ATOM 1548 C CA . PRO A 1 189 ? -12.151 15.202 30.001 1.00 42.12 189 PRO A CA 1
ATOM 1549 C C . PRO A 1 189 ? -10.904 14.954 30.857 1.00 42.12 189 PRO A C 1
ATOM 1551 O O . PRO A 1 189 ? -10.956 14.255 31.862 1.00 42.12 189 PRO A O 1
ATOM 1554 N N . GLY A 1 190 ? -9.746 15.428 30.402 1.00 42.28 190 GLY A N 1
ATOM 1555 C CA . GLY A 1 190 ? -8.496 15.197 31.130 1.00 42.28 190 GLY A CA 1
ATOM 1556 C C . GLY A 1 190 ? -7.200 15.549 30.410 1.00 42.28 190 GLY A C 1
ATOM 1557 O O . GLY A 1 190 ? -6.148 15.503 31.038 1.00 42.28 190 GLY A O 1
ATOM 1558 N N . ARG A 1 191 ? -7.228 15.928 29.126 1.00 42.50 191 ARG A N 1
ATOM 1559 C CA . ARG A 1 191 ? -6.054 16.525 28.482 1.00 42.50 191 ARG A CA 1
ATOM 1560 C C . ARG A 1 191 ? -6.281 18.024 28.372 1.00 42.50 191 ARG A C 1
ATOM 1562 O O . ARG A 1 191 ? -6.948 18.479 27.451 1.00 42.50 191 ARG A O 1
ATOM 1569 N N . GLU A 1 192 ? -5.778 18.748 29.369 1.00 41.56 192 GLU A N 1
ATOM 1570 C CA . GLU A 1 192 ? -5.641 20.202 29.333 1.00 41.56 192 GLU A CA 1
ATOM 1571 C C . GLU A 1 192 ? -5.154 20.650 27.954 1.00 41.56 192 GLU A C 1
ATOM 1573 O O . GLU A 1 192 ? -4.199 20.089 27.403 1.00 41.56 192 GLU A O 1
ATOM 1578 N N . ASP A 1 193 ? -5.827 21.669 27.424 1.00 43.00 193 ASP A N 1
ATOM 1579 C CA . ASP A 1 193 ? -5.412 22.470 26.283 1.00 43.00 193 ASP A CA 1
ATOM 1580 C C . ASP A 1 193 ? -3.977 22.978 26.489 1.00 43.00 193 ASP A C 1
ATOM 1582 O O . ASP A 1 193 ? -3.739 24.090 26.960 1.00 43.00 193 ASP A O 1
ATOM 1586 N N . GLN A 1 194 ? -2.982 22.186 26.099 1.00 42.22 194 GLN A N 1
ATOM 1587 C CA . GLN A 1 194 ? -1.721 22.760 25.664 1.00 42.22 194 GLN A CA 1
ATOM 1588 C C . GLN A 1 194 ? -1.904 23.148 24.201 1.00 42.22 194 GLN A C 1
ATOM 1590 O O . GLN A 1 194 ? -1.997 22.256 23.351 1.00 42.22 194 GLN A O 1
ATOM 1595 N N . PRO A 1 195 ? -1.953 24.451 23.863 1.00 42.78 195 PRO A N 1
ATOM 1596 C CA . PRO A 1 195 ? -1.932 24.860 22.473 1.00 42.78 195 PRO A CA 1
ATOM 1597 C C . PRO A 1 195 ? -0.638 24.325 21.860 1.00 42.78 195 PRO A C 1
ATOM 1599 O O . PRO A 1 195 ? 0.460 24.790 22.177 1.00 42.78 195 PRO A O 1
ATOM 1602 N N . VAL A 1 196 ? -0.762 23.325 20.986 1.00 50.34 196 VAL A N 1
ATOM 1603 C CA . VAL A 1 196 ? 0.345 22.875 20.147 1.00 50.34 196 VAL A CA 1
ATOM 1604 C C . VAL A 1 196 ? 0.742 24.085 19.318 1.00 50.34 196 VAL A C 1
ATOM 1606 O O . VAL A 1 196 ? 0.028 24.513 18.412 1.00 50.34 196 VAL A O 1
ATOM 1609 N N . ARG A 1 197 ? 1.861 24.700 19.702 1.00 37.88 197 ARG A N 1
ATOM 1610 C CA . ARG A 1 197 ? 2.408 25.894 19.070 1.00 37.88 197 ARG A CA 1
ATOM 1611 C C . ARG A 1 197 ? 2.762 25.521 17.634 1.00 37.88 197 ARG A C 1
ATOM 1613 O O . ARG A 1 197 ? 3.828 24.963 17.377 1.00 37.88 197 ARG A O 1
ATOM 1620 N N . ALA A 1 198 ? 1.842 25.780 16.705 1.00 46.91 198 ALA A N 1
ATOM 1621 C CA . ALA A 1 198 ? 2.105 25.630 15.285 1.00 46.91 198 ALA A CA 1
ATOM 1622 C C . ALA A 1 198 ? 3.369 26.448 14.966 1.00 46.91 198 ALA A C 1
ATOM 1624 O O . ALA A 1 198 ? 3.444 27.616 15.364 1.00 46.91 198 ALA A O 1
ATOM 1625 N N . PRO A 1 199 ? 4.394 25.857 14.325 1.00 49.12 199 PRO A N 1
ATOM 1626 C CA . PRO A 1 199 ? 5.604 26.592 13.998 1.00 49.12 199 PRO A CA 1
ATOM 1627 C C . PRO A 1 199 ? 5.221 27.803 13.151 1.00 49.12 199 PRO A C 1
ATOM 1629 O O . PRO A 1 199 ? 4.488 27.674 12.168 1.00 49.12 199 PRO A O 1
ATOM 1632 N N . THR A 1 200 ? 5.704 28.978 13.552 1.00 46.31 200 THR A N 1
ATOM 1633 C CA . THR A 1 200 ? 5.458 30.238 12.855 1.00 46.31 200 THR A CA 1
ATOM 1634 C C . THR A 1 200 ? 5.833 30.058 11.381 1.00 46.31 200 THR A C 1
ATOM 1636 O O . THR A 1 200 ? 6.963 29.643 11.094 1.00 46.31 200 THR A O 1
ATOM 1639 N N . PRO A 1 201 ? 4.913 30.298 10.429 1.00 45.66 201 PRO A N 1
ATOM 1640 C CA . PRO A 1 201 ? 5.242 30.175 9.019 1.00 45.66 201 PRO A CA 1
ATOM 1641 C C . PRO A 1 201 ? 6.364 31.169 8.677 1.00 45.66 201 PRO A C 1
ATOM 1643 O O . PRO A 1 201 ? 6.387 32.275 9.222 1.00 45.66 201 PRO A O 1
ATOM 1646 N N . PRO A 1 202 ? 7.317 30.797 7.805 1.00 43.31 202 PRO A N 1
ATOM 1647 C CA . PRO A 1 202 ? 8.420 31.677 7.446 1.00 43.31 202 PRO A CA 1
ATOM 1648 C C . PRO A 1 202 ? 7.900 32.987 6.838 1.00 43.31 202 PRO A C 1
ATOM 1650 O O . PRO A 1 202 ? 6.950 32.989 6.043 1.00 43.31 202 PRO A O 1
ATOM 1653 N N . SER A 1 203 ? 8.545 34.095 7.210 1.00 38.94 203 SER A N 1
ATOM 1654 C CA . SER A 1 203 ? 8.290 35.434 6.677 1.00 38.94 203 SER A CA 1
ATOM 1655 C C . SER A 1 203 ? 8.319 35.403 5.144 1.00 38.94 203 SER A C 1
ATOM 1657 O O . SER A 1 203 ? 9.306 34.973 4.552 1.00 38.94 203 SER A O 1
ATOM 1659 N N . GLY A 1 204 ? 7.221 35.820 4.505 1.00 41.88 204 GLY A N 1
ATOM 1660 C CA . GLY A 1 204 ? 7.063 35.823 3.041 1.00 41.88 204 GLY A CA 1
ATOM 1661 C C . GLY A 1 204 ? 6.022 34.841 2.489 1.00 41.88 204 GLY A C 1
ATOM 1662 O O . GLY A 1 204 ? 5.743 34.860 1.292 1.00 41.88 204 GLY A O 1
ATOM 1663 N N . THR A 1 205 ? 5.397 34.012 3.333 1.00 37.16 205 THR A N 1
ATOM 1664 C CA . THR A 1 205 ? 4.325 33.103 2.892 1.00 37.16 205 THR A CA 1
ATOM 1665 C C . THR A 1 205 ? 2.994 33.858 2.788 1.00 37.16 205 THR A C 1
ATOM 1667 O O . THR A 1 205 ? 2.238 33.946 3.752 1.00 37.16 205 THR A O 1
ATOM 1670 N N . VAL A 1 206 ? 2.701 34.439 1.621 1.00 42.34 206 VAL A N 1
ATOM 1671 C CA . VAL A 1 206 ? 1.410 35.099 1.360 1.00 42.34 206 VAL A CA 1
ATOM 1672 C C . VAL A 1 206 ? 0.363 34.032 1.030 1.00 42.34 206 VAL A C 1
ATOM 1674 O O . VAL A 1 206 ? 0.237 33.599 -0.114 1.00 42.34 206 VAL A O 1
ATOM 1677 N N . ILE A 1 207 ? -0.401 33.601 2.034 1.00 40.88 207 ILE A N 1
ATOM 1678 C CA . ILE A 1 207 ? -1.595 32.774 1.826 1.00 40.88 207 ILE A CA 1
ATOM 1679 C C . ILE A 1 207 ? -2.685 33.696 1.265 1.00 40.88 207 ILE A C 1
ATOM 1681 O O . ILE A 1 207 ? -3.326 34.438 2.005 1.00 40.88 207 ILE A O 1
ATOM 1685 N N . ARG A 1 208 ? -2.884 33.694 -0.057 1.00 43.19 208 ARG A N 1
ATOM 1686 C CA . ARG A 1 208 ? -4.018 34.400 -0.673 1.00 43.19 208 ARG A CA 1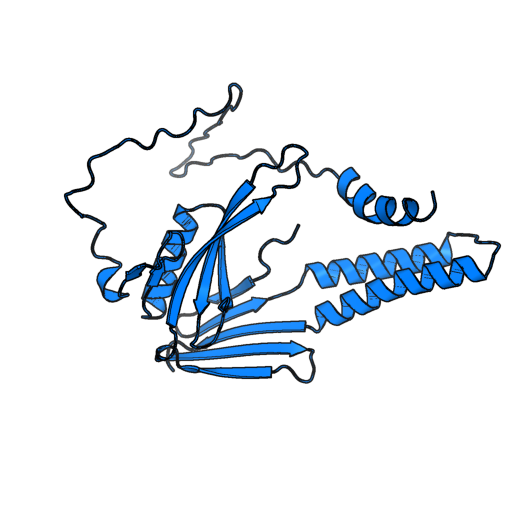
ATOM 1687 C C . ARG A 1 208 ? -5.264 33.529 -0.559 1.00 43.19 208 ARG A C 1
ATOM 1689 O O . ARG A 1 208 ? -5.454 32.609 -1.345 1.00 43.19 208 ARG A O 1
ATOM 1696 N N . THR A 1 209 ? -6.120 33.828 0.412 1.00 40.69 209 THR A N 1
ATOM 1697 C CA . THR A 1 209 ? -7.469 33.256 0.499 1.00 40.69 209 THR A CA 1
ATOM 1698 C C . THR A 1 209 ? -8.420 34.048 -0.387 1.00 40.69 209 THR A C 1
ATOM 1700 O O . THR A 1 209 ? -8.661 35.228 -0.127 1.00 40.69 209 THR A O 1
ATOM 1703 N N . ARG A 1 210 ? -8.990 33.409 -1.412 1.00 43.25 210 ARG A N 1
ATOM 1704 C CA . ARG A 1 210 ? -10.114 33.966 -2.175 1.00 43.25 210 ARG A CA 1
ATOM 1705 C C . ARG A 1 210 ? -11.396 33.315 -1.656 1.00 43.25 210 ARG A C 1
ATOM 1707 O O . ARG A 1 210 ? -11.543 32.101 -1.730 1.00 43.25 210 ARG A O 1
ATOM 1714 N N . SER A 1 211 ? -12.287 34.114 -1.074 1.00 37.50 211 SER A N 1
ATOM 1715 C CA . SER A 1 211 ? -13.607 33.652 -0.635 1.00 37.50 211 SER A CA 1
ATOM 1716 C C . SER A 1 211 ? -14.594 33.861 -1.776 1.00 37.50 211 SER A C 1
ATOM 1718 O O . SER A 1 211 ? -14.774 34.995 -2.221 1.00 37.50 211 SER A O 1
ATOM 1720 N N . ASN A 1 212 ? -15.208 32.788 -2.276 1.00 41.22 212 ASN A N 1
ATOM 1721 C CA . ASN A 1 212 ? -16.345 32.899 -3.184 1.00 41.22 212 ASN A CA 1
ATOM 1722 C C . ASN A 1 212 ? -17.350 31.761 -2.925 1.00 41.22 212 ASN A C 1
ATOM 1724 O O . ASN A 1 212 ? -16.976 30.592 -2.890 1.00 41.22 212 ASN A O 1
ATOM 1728 N N . ARG A 1 213 ? -18.624 32.125 -2.717 1.00 41.91 213 ARG A N 1
ATOM 1729 C CA . ARG A 1 213 ? -19.813 31.245 -2.646 1.00 41.91 213 ARG A CA 1
ATOM 1730 C C . ARG A 1 213 ? -19.688 29.930 -1.846 1.00 41.91 213 ARG A C 1
ATOM 1732 O O . ARG A 1 213 ? -20.118 28.892 -2.332 1.00 41.91 213 ARG A O 1
ATOM 1739 N N . GLY A 1 214 ? -19.178 29.970 -0.610 1.00 44.94 214 GLY A N 1
ATOM 1740 C CA . GLY A 1 214 ? -19.323 28.864 0.363 1.00 44.94 214 GLY A CA 1
ATOM 1741 C C . GLY A 1 214 ? -18.157 27.870 0.471 1.00 44.94 214 GLY A C 1
ATOM 1742 O O . GLY A 1 214 ? -18.281 26.866 1.163 1.00 44.94 214 GLY A O 1
ATOM 1743 N N . TRP A 1 215 ? -17.018 28.151 -0.166 1.00 31.98 215 TRP A N 1
ATOM 1744 C CA . TRP A 1 215 ? -15.838 27.279 -0.204 1.00 31.98 215 TRP A CA 1
ATOM 1745 C C . TRP A 1 215 ? -14.603 28.160 -0.018 1.00 31.98 215 TRP A C 1
ATOM 1747 O O . TRP A 1 215 ? -14.562 29.299 -0.495 1.00 31.98 215 TRP A O 1
ATOM 1757 N N . LYS A 1 216 ? -13.591 27.643 0.682 1.00 36.16 216 LYS A N 1
ATOM 1758 C CA . LYS A 1 216 ? -12.334 28.349 0.950 1.00 36.16 216 LYS A CA 1
ATOM 1759 C C . LYS A 1 216 ? -11.226 27.688 0.138 1.00 36.16 216 LYS A C 1
ATOM 1761 O O . LYS A 1 216 ? -10.784 26.594 0.473 1.00 36.16 216 LYS A O 1
ATOM 1766 N N . GLU A 1 217 ? -10.793 28.338 -0.936 1.00 39.09 217 GLU A N 1
ATOM 1767 C CA . GLU A 1 217 ? -9.717 27.823 -1.784 1.00 39.09 217 GLU A CA 1
ATOM 1768 C C . GLU A 1 217 ? -8.359 28.312 -1.252 1.00 39.09 217 GLU A C 1
ATOM 1770 O O . GLU A 1 217 ? -8.107 29.518 -1.150 1.00 39.09 217 GLU A O 1
ATOM 1775 N N . VAL A 1 218 ? -7.495 27.370 -0.858 1.00 42.00 218 VAL A N 1
ATOM 1776 C CA . VAL A 1 218 ? -6.115 27.630 -0.422 1.00 42.00 218 VAL A CA 1
ATOM 1777 C C . VAL A 1 218 ? -5.188 27.231 -1.567 1.00 42.00 218 VAL A C 1
ATOM 1779 O O . VAL A 1 218 ? -4.870 26.059 -1.750 1.00 42.00 218 VAL A O 1
ATOM 1782 N N . LEU A 1 219 ? -4.771 28.214 -2.364 1.00 37.59 219 LEU A N 1
ATOM 1783 C CA . LEU A 1 219 ? -3.844 28.004 -3.476 1.00 37.59 219 LEU A CA 1
ATOM 1784 C C . LEU A 1 219 ? -2.425 27.772 -2.933 1.00 37.59 219 LEU A C 1
ATOM 1786 O O . LEU A 1 219 ? -1.743 28.708 -2.514 1.00 37.59 219 LEU A O 1
ATOM 1790 N N . LEU A 1 220 ? -1.980 26.515 -2.939 1.00 41.69 220 LEU A N 1
ATOM 1791 C CA . LEU A 1 220 ? -0.572 26.162 -2.744 1.00 41.69 220 LEU A CA 1
ATOM 1792 C C . LEU A 1 220 ? 0.225 26.508 -4.018 1.00 41.69 220 LEU A C 1
ATOM 1794 O O . LEU A 1 220 ? -0.310 26.367 -5.120 1.00 41.69 220 LEU A O 1
ATOM 1798 N N . PRO A 1 221 ? 1.496 26.948 -3.911 1.00 37.41 221 PRO A N 1
ATOM 1799 C CA . PRO A 1 221 ? 2.304 27.254 -5.086 1.00 37.41 221 PRO A CA 1
ATOM 1800 C C . PRO A 1 221 ? 2.451 26.011 -5.968 1.00 37.41 221 PRO A C 1
ATOM 1802 O O . PRO A 1 221 ? 2.686 24.907 -5.465 1.00 37.41 221 PRO A O 1
ATOM 1805 N N . ALA A 1 222 ? 2.322 26.200 -7.284 1.00 39.81 222 ALA A N 1
ATOM 1806 C CA . ALA A 1 222 ? 2.506 25.129 -8.252 1.00 39.81 222 ALA A CA 1
ATOM 1807 C C . ALA A 1 222 ? 3.877 24.460 -8.025 1.00 39.81 222 ALA A C 1
ATOM 1809 O O . ALA A 1 222 ? 4.883 25.165 -7.883 1.00 39.81 222 ALA A O 1
ATOM 1810 N N . PRO A 1 223 ? 3.949 23.119 -7.958 1.00 38.78 223 PRO A N 1
ATOM 1811 C CA . PRO A 1 223 ? 5.217 22.432 -7.780 1.00 38.78 223 PRO A CA 1
ATOM 1812 C C . PRO A 1 223 ? 6.111 22.740 -8.984 1.00 38.78 223 PRO A C 1
ATOM 1814 O O . PRO A 1 223 ? 5.821 22.325 -10.103 1.00 38.78 223 PRO A O 1
ATOM 1817 N N . GLY A 1 224 ? 7.193 23.487 -8.752 1.00 36.81 224 GLY A N 1
ATOM 1818 C CA . GLY A 1 224 ? 8.190 23.786 -9.773 1.00 36.81 224 GLY A CA 1
ATOM 1819 C C . GLY A 1 224 ? 8.750 22.490 -10.352 1.00 36.81 224 GLY A C 1
ATOM 1820 O O . GLY A 1 224 ? 9.428 21.726 -9.664 1.00 36.81 224 GLY A O 1
ATOM 1821 N N . PHE A 1 225 ? 8.442 22.223 -11.616 1.00 37.75 225 PHE A N 1
ATOM 1822 C CA . PHE A 1 225 ? 8.958 21.081 -12.353 1.00 37.75 225 PHE A CA 1
ATOM 1823 C C . PHE A 1 225 ? 10.404 21.383 -12.779 1.00 37.75 225 PHE A C 1
ATOM 1825 O O . PHE A 1 225 ? 10.635 22.062 -13.776 1.00 37.75 225 PHE A O 1
ATOM 1832 N N . SER A 1 226 ? 11.405 20.927 -12.018 1.00 44.00 226 SER A N 1
ATOM 1833 C CA . SER A 1 226 ? 12.813 21.109 -12.400 1.00 44.00 226 SER A CA 1
ATOM 1834 C C . SER A 1 226 ? 13.265 19.975 -13.332 1.00 44.00 226 SER A C 1
ATOM 1836 O O . SER A 1 226 ? 13.785 18.951 -12.878 1.00 44.00 226 SER A O 1
ATOM 1838 N N . GLY A 1 227 ? 13.090 20.155 -14.643 1.00 42.12 227 GLY A N 1
ATOM 1839 C CA . GLY A 1 227 ? 13.512 19.182 -15.666 1.00 42.12 227 GLY A CA 1
ATOM 1840 C C . GLY A 1 227 ? 14.993 18.771 -15.579 1.00 42.12 227 GLY A C 1
ATOM 1841 O O . GLY A 1 227 ? 15.336 17.628 -15.870 1.00 42.12 227 GLY A O 1
ATOM 1842 N N . GLY A 1 228 ? 15.863 19.649 -15.068 1.00 48.94 228 GLY A N 1
ATOM 1843 C CA . GLY A 1 228 ? 17.298 19.374 -14.920 1.00 48.94 228 GLY A CA 1
ATOM 1844 C C . GLY A 1 228 ? 17.650 18.240 -13.947 1.00 48.94 228 GLY A C 1
ATOM 1845 O O . GLY A 1 228 ? 18.668 17.580 -14.126 1.00 48.94 228 GLY A O 1
ATOM 1846 N N . LEU A 1 229 ? 16.807 17.951 -12.947 1.00 47.53 229 LEU A N 1
ATOM 1847 C CA . LEU A 1 229 ? 17.098 16.908 -11.950 1.00 47.53 229 LEU A CA 1
ATOM 1848 C C . LEU A 1 229 ? 16.761 15.503 -12.475 1.00 47.53 229 LEU A C 1
ATOM 1850 O O . LEU A 1 229 ? 17.430 14.535 -12.123 1.00 47.53 229 LEU A O 1
ATOM 1854 N N . VAL A 1 230 ? 15.780 15.399 -13.378 1.00 51.50 230 VAL A N 1
ATOM 1855 C CA . VAL A 1 230 ? 15.489 14.158 -14.114 1.00 51.50 230 VAL A CA 1
ATOM 1856 C C . VAL A 1 230 ? 16.617 13.858 -15.100 1.00 51.50 230 VAL A C 1
ATOM 1858 O O . VAL A 1 230 ? 17.072 12.721 -15.174 1.00 51.50 230 VAL A O 1
ATOM 1861 N N . PHE A 1 231 ? 17.132 14.884 -15.783 1.00 55.44 231 PHE A N 1
ATOM 1862 C CA . PHE A 1 231 ? 18.254 14.733 -16.708 1.00 55.44 231 PHE A CA 1
ATOM 1863 C C . PHE A 1 231 ? 19.535 14.279 -15.986 1.00 55.44 231 PHE A C 1
ATOM 1865 O O . PHE A 1 231 ? 20.208 13.359 -16.438 1.00 55.44 231 PHE A O 1
ATOM 1872 N N . LEU A 1 232 ? 19.835 14.845 -14.813 1.00 53.12 232 LEU A N 1
ATOM 1873 C CA . LEU A 1 232 ? 21.052 14.520 -14.060 1.00 53.12 232 LEU A CA 1
ATOM 1874 C C . LEU A 1 232 ? 21.012 13.128 -13.404 1.00 53.12 232 LEU A C 1
ATOM 1876 O O . LEU A 1 232 ? 22.045 12.475 -13.317 1.00 53.12 232 LEU A O 1
ATOM 1880 N N . VAL A 1 233 ? 19.839 12.634 -12.997 1.00 56.31 233 VAL A N 1
ATOM 1881 C CA . VAL A 1 233 ? 19.696 11.255 -12.486 1.00 56.31 233 VAL A CA 1
ATOM 1882 C C . VAL A 1 233 ? 19.748 10.225 -13.619 1.00 56.31 233 VAL A C 1
ATOM 1884 O O . VAL A 1 233 ? 20.306 9.150 -13.426 1.00 56.31 233 VAL A O 1
ATOM 1887 N N . MET A 1 234 ? 19.209 10.552 -14.798 1.00 51.72 234 MET A N 1
ATOM 1888 C CA . MET A 1 234 ? 19.186 9.633 -15.944 1.00 51.72 234 MET A CA 1
ATOM 1889 C C . MET A 1 234 ? 20.524 9.582 -16.694 1.00 51.72 234 MET A C 1
ATOM 1891 O O . MET A 1 234 ? 20.908 8.516 -17.158 1.00 51.72 234 MET A O 1
ATOM 1895 N N . PHE A 1 235 ? 21.252 10.700 -16.786 1.00 54.56 235 PHE A N 1
ATOM 1896 C CA . PHE A 1 235 ? 22.523 10.766 -17.518 1.00 54.56 235 PHE A CA 1
ATOM 1897 C C . PHE A 1 235 ? 23.749 10.842 -16.601 1.00 54.56 235 PHE A C 1
ATOM 1899 O O . PHE A 1 235 ? 24.752 10.193 -16.873 1.00 54.56 235 PHE A O 1
ATOM 1906 N N . GLY A 1 236 ? 23.688 11.566 -15.480 1.00 49.03 236 GLY A N 1
ATOM 1907 C CA . GLY A 1 236 ? 24.852 11.778 -14.607 1.00 49.03 236 GLY A CA 1
ATOM 1908 C C . GLY A 1 236 ? 25.379 10.501 -13.943 1.00 49.03 236 GLY A C 1
ATOM 1909 O O . GLY A 1 236 ? 26.583 10.374 -13.742 1.00 49.03 236 GLY A O 1
ATOM 1910 N N . GLY A 1 237 ? 24.508 9.523 -13.668 1.00 48.78 237 GLY A N 1
ATOM 1911 C CA . GLY A 1 237 ? 24.923 8.218 -13.139 1.00 48.78 237 GLY A CA 1
ATOM 1912 C C . GLY A 1 237 ? 25.696 7.356 -14.145 1.00 48.78 237 GLY A C 1
ATOM 1913 O O . GLY A 1 237 ? 26.542 6.570 -13.736 1.00 48.78 237 GLY A O 1
ATOM 1914 N N . ALA A 1 238 ? 25.448 7.526 -15.448 1.00 47.91 238 ALA A N 1
ATOM 1915 C CA . ALA A 1 238 ? 26.124 6.762 -16.496 1.00 47.91 238 ALA A CA 1
ATOM 1916 C C . ALA A 1 238 ? 27.526 7.312 -16.820 1.00 47.91 238 ALA A C 1
ATOM 1918 O O . ALA A 1 238 ? 28.404 6.544 -17.196 1.00 47.91 238 ALA A O 1
ATOM 1919 N N . PHE A 1 239 ? 27.760 8.616 -16.626 1.00 47.34 239 PHE A N 1
ATOM 1920 C CA . PHE A 1 239 ? 29.064 9.244 -16.885 1.00 47.34 239 PHE A CA 1
ATOM 1921 C C . PHE A 1 239 ? 30.007 9.254 -15.673 1.00 47.34 239 PHE A C 1
ATOM 1923 O O . PHE A 1 239 ? 31.217 9.301 -15.858 1.00 47.34 239 PHE A O 1
ATOM 1930 N N . ALA A 1 240 ? 29.497 9.141 -14.440 1.00 46.75 240 ALA A N 1
ATOM 1931 C CA . ALA A 1 240 ? 30.341 9.056 -13.240 1.00 46.75 240 ALA A CA 1
ATOM 1932 C C . ALA A 1 240 ? 31.132 7.734 -13.119 1.00 46.75 240 ALA A C 1
ATOM 1934 O O . ALA A 1 240 ? 32.017 7.637 -12.280 1.00 46.75 240 ALA A O 1
ATOM 1935 N N . ALA A 1 241 ? 30.816 6.722 -13.935 1.00 39.78 241 ALA A N 1
ATOM 1936 C CA . ALA A 1 241 ? 31.535 5.446 -13.982 1.00 39.78 241 ALA A CA 1
ATOM 1937 C C . ALA A 1 241 ? 32.677 5.415 -15.023 1.00 39.78 241 ALA A C 1
ATOM 1939 O O . ALA A 1 241 ? 33.382 4.414 -15.111 1.00 39.78 241 ALA A O 1
ATOM 1940 N N . PHE A 1 242 ? 32.848 6.485 -15.808 1.00 43.69 242 PHE A N 1
ATOM 1941 C CA . PHE A 1 242 ? 33.865 6.607 -16.866 1.00 43.69 242 PHE A CA 1
ATOM 1942 C C . PHE A 1 242 ? 34.854 7.767 -16.631 1.00 43.69 242 PHE A C 1
ATOM 1944 O O . PHE A 1 242 ? 35.590 8.128 -17.548 1.00 43.69 242 PHE A O 1
ATOM 1951 N N . GLY A 1 243 ? 34.860 8.358 -15.430 1.00 35.56 243 GLY A N 1
ATOM 1952 C CA . GLY A 1 243 ? 35.782 9.422 -15.017 1.00 35.56 243 GLY A CA 1
ATOM 1953 C C . GLY A 1 243 ? 36.677 8.990 -13.870 1.00 35.56 243 GLY A C 1
ATOM 1954 O O . GLY A 1 243 ? 36.158 8.294 -12.969 1.00 35.56 243 GLY A O 1
#

Foldseek 3Di:
DCDPQWDFPDDDLFKTKTWRQPVVLVVQLVVLVVLLVCLVPPDPDVDPVVSCVSNVVSVVSNVVSVQVRQFIWMWMAGLVQQKIWTWGDGPPDTDIDIDGVVQWPFFEKEKDFDQPPDPPRDTQIKIWTFTHGPPDDPHHTNDIDSDPVVNLVVQLVCCLSSQGWRWYPHDPDIDIDGNVCSPVPPPPVPDPDPPPPDPDPDPPPDQDWDDDDPDTDGDDPDPPDPPVVVVCVVPVVVVVVVD

Secondary structure (DSSP, 8-state):
-----EEEEEE-SSEEEEEE--HHHHHHHHHHHHHHHHHHHH---SSHHHHHHHHHHHHHHHHHHHHHHHEEEEEEEETTTTEEEEEEEETTSPEEEEEEGGG--EEEEEEEEEEPSSSS--EEEEEEEEEE-TT-SS-EEEEEES-HHHHHHHHHHHHHHHT--EEE-SSSSPEEE-GGGSSS-S--TT-------PPPPPTT----EEEETTEEEE-PPP----HHHHHHHHHHHHHTT--

Nearest PDB structures (foldseek):
  7w84-assembly1_A  TM=6.091E-01  e=2.617E-01  Zea mays
  3hqc-assembly1_A  TM=4.601E-01  e=2.617E-01  Homo sapiens
  8oix-assembly1_H  TM=2.475E-01  e=1.419E+00  Trichomonas vaginalis G3
  6o09-assembly2_F-4  TM=3.556E-01  e=3.402E+00  Arabidopsis thaliana
  6o09-assembly1_H-3  TM=2.619E-01  e=3.028E+00  Arabidopsis thaliana